Protein AF-X1CIM7-F1 (afdb_monomer_lite)

Organism: NCBI:txid412755

pLDDT: mean 90.38, std 8.64, range [54.12, 98.44]

Sequence (248 aa):
LNKDLIESPEGTFIKKMIINLSVIVKPNGKLPLVGDVDNGKILLLSGYNDKSHLDLINLGYVLFKSSDLKHIYKKFSPISLLLMGPEEVKSVDSLEFYEPKKKVIYYENSGYILLRDGWGDKSSYLFGDLGNFGPQNAPHSHSGISNIILSYNGKDILIDSGTKSYNRSMKERNYFRSSIAHNVISIDNKNQAKPLSWFAWTKKPKTSRKVMESNDLIQILCNHNGYSGFLVQRLILVSKNLKSIVIK

Foldseek 3Di:
DPVCCCPDPNVVVLLVVLLVVLQQAAQQQFGQQAFADDLDDPDCQDPDDSGHPLQVLLLSCLSNVDLSSCLSDDDHGSNNCVPPNPVSSVVSVPPDHDWDPDQWDADPQQRWIKHWLGSHQQIKIKIWRQGFQDPDFSQGAALAHGFMWIDHGNHTDAGAPHQVDQPPDPVVRNVSRANVRTPHDDDPSHGLWDDDDSRGTHPGKDKDWDWDDDDFKIWIWMWIPSDPPDIDIWIWIATSRRPDIDID

Secondary structure (DSSP, 8-state):
--HHHHHSHHHHHHHHHHHHHHHH--TTSBPP--S------S---SS--TTB-HHHHHHHHHHHT-GGGGGG-SS--HHHHHHH-HHHHHHTTTSPP---S--EEEETTTTEEEEES-SSTT--EEEEE-PPPPSTT-TT--S-TTEEEEEETTEEEE-----S-SSS-HHHHHHHTSGGGTTS--STT--SSEEEETTEEESPPPEEEEEEE-SSEEEEEEEEEEETTEEEEEEEEEETTSS-EEE-

Structure (mmCIF, N/CA/C/O backbone):
data_AF-X1CIM7-F1
#
_entry.id   AF-X1CIM7-F1
#
loop_
_atom_site.group_PDB
_atom_site.id
_atom_site.type_symbol
_atom_site.label_atom_id
_atom_site.label_alt_id
_atom_site.label_comp_id
_atom_site.label_asym_id
_atom_site.label_entity_id
_atom_site.label_seq_id
_atom_site.pdbx_PDB_ins_code
_atom_site.Cartn_x
_atom_site.Cartn_y
_atom_site.Cartn_z
_atom_site.occupancy
_atom_site.B_iso_or_equiv
_atom_site.auth_seq_id
_atom_site.auth_comp_id
_atom_site.auth_asym_id
_atom_site.auth_atom_id
_atom_site.pdbx_PDB_model_num
ATOM 1 N N . LEU A 1 1 ? -2.036 -3.556 32.902 1.00 72.69 1 LEU A N 1
ATOM 2 C CA . LEU A 1 1 ? -1.363 -2.732 31.868 1.00 72.69 1 LEU A CA 1
ATOM 3 C C . LEU A 1 1 ? -0.697 -1.537 32.528 1.00 72.69 1 LEU A C 1
ATOM 5 O O . LEU A 1 1 ? -1.305 -0.956 33.418 1.00 72.69 1 LEU A O 1
ATOM 9 N N . ASN A 1 2 ? 0.525 -1.192 32.119 1.00 80.31 2 ASN A N 1
ATOM 10 C CA . ASN A 1 2 ? 1.200 0.017 32.591 1.00 80.31 2 ASN A CA 1
ATOM 11 C C . ASN A 1 2 ? 0.622 1.232 31.844 1.00 80.31 2 ASN A C 1
ATOM 13 O O . ASN A 1 2 ? 0.894 1.400 30.656 1.00 80.31 2 ASN A O 1
ATOM 17 N N . LYS A 1 3 ? -0.225 2.022 32.516 1.00 82.81 3 LYS A N 1
ATOM 18 C CA . LYS A 1 3 ? -0.898 3.185 31.913 1.00 82.81 3 LYS A CA 1
ATOM 19 C C . LYS A 1 3 ? 0.095 4.271 31.505 1.00 82.81 3 LYS A C 1
ATOM 21 O O . LYS A 1 3 ? -0.056 4.836 30.426 1.00 82.81 3 LYS A O 1
ATOM 26 N N . ASP A 1 4 ? 1.154 4.451 32.287 1.00 86.06 4 ASP A N 1
ATOM 27 C CA . ASP A 1 4 ? 2.177 5.467 32.037 1.00 86.06 4 ASP A CA 1
ATOM 28 C C . ASP A 1 4 ? 2.878 5.236 30.691 1.00 86.06 4 ASP A C 1
ATOM 30 O O . ASP A 1 4 ? 3.181 6.186 29.977 1.00 86.06 4 ASP A O 1
ATOM 34 N N . LEU A 1 5 ? 3.069 3.972 30.288 1.00 86.19 5 LEU A N 1
ATOM 35 C CA . LEU A 1 5 ? 3.642 3.623 28.982 1.00 86.19 5 LEU A CA 1
ATOM 36 C C . LEU A 1 5 ? 2.669 3.867 27.814 1.00 86.19 5 LEU A C 1
ATOM 38 O O . LEU A 1 5 ? 3.090 4.175 26.704 1.00 86.19 5 LEU A O 1
ATOM 42 N N . ILE A 1 6 ? 1.362 3.708 28.033 1.00 87.75 6 ILE A N 1
ATOM 43 C CA . ILE A 1 6 ? 0.342 3.932 26.992 1.00 87.75 6 ILE A CA 1
ATOM 44 C C . ILE A 1 6 ? 0.202 5.428 26.700 1.00 87.75 6 ILE A C 1
ATOM 46 O O . ILE A 1 6 ? 0.025 5.823 25.546 1.00 87.75 6 ILE A O 1
ATOM 50 N N . GLU A 1 7 ? 0.295 6.245 27.745 1.00 91.12 7 GLU A N 1
ATOM 51 C CA . GLU A 1 7 ? 0.194 7.704 27.680 1.00 91.12 7 GLU A CA 1
ATOM 52 C C . GLU A 1 7 ? 1.539 8.378 27.358 1.00 91.12 7 GLU A C 1
ATOM 54 O O . GLU A 1 7 ? 1.585 9.580 27.093 1.00 91.12 7 GLU A O 1
ATOM 59 N N . SER A 1 8 ? 2.629 7.606 27.306 1.00 94.44 8 SER A N 1
ATOM 60 C CA . SER A 1 8 ? 3.958 8.102 26.960 1.00 94.44 8 SER A CA 1
ATOM 61 C C . SER A 1 8 ? 4.061 8.566 25.492 1.00 94.44 8 SER A C 1
ATOM 63 O O . SER A 1 8 ? 3.195 8.269 24.651 1.00 94.44 8 SER A O 1
ATOM 65 N N . PRO A 1 9 ? 5.150 9.271 25.127 1.00 95.75 9 PRO A N 1
ATOM 66 C CA . PRO A 1 9 ? 5.458 9.588 23.732 1.00 95.75 9 PRO A CA 1
ATOM 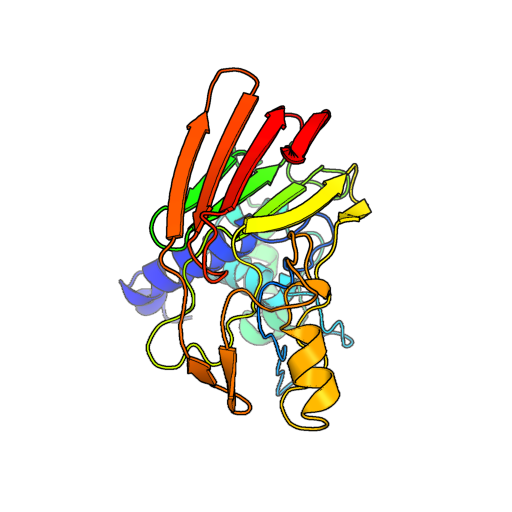67 C C . PRO A 1 9 ? 5.518 8.349 22.825 1.00 95.75 9 PRO A C 1
ATOM 69 O O . PRO A 1 9 ? 5.012 8.381 21.700 1.00 95.75 9 PRO A O 1
ATOM 72 N N . GLU A 1 10 ? 6.081 7.243 23.315 1.00 94.44 10 GLU A N 1
ATOM 73 C CA . GLU A 1 10 ? 6.162 5.962 22.607 1.00 94.44 10 GLU A CA 1
ATOM 74 C C . GLU A 1 10 ? 4.771 5.354 22.406 1.00 94.44 10 GLU A C 1
ATOM 76 O O . GLU A 1 10 ? 4.431 4.962 21.287 1.00 94.44 10 GLU A O 1
ATOM 81 N N . GLY A 1 11 ? 3.934 5.337 23.450 1.00 93.62 11 GLY A N 1
ATOM 82 C CA . GLY A 1 11 ? 2.544 4.883 23.357 1.00 93.62 11 GLY A CA 1
ATOM 83 C C . GLY A 1 11 ? 1.741 5.698 22.339 1.00 93.62 11 GLY A C 1
ATOM 84 O O . GLY A 1 11 ? 1.069 5.140 21.466 1.00 93.62 11 GLY A O 1
ATOM 85 N N . THR A 1 12 ? 1.906 7.022 22.354 1.00 93.75 12 THR A N 1
ATOM 86 C CA . THR A 1 12 ? 1.304 7.933 21.368 1.00 93.75 12 THR A CA 1
ATOM 87 C C . THR A 1 12 ? 1.788 7.644 19.944 1.00 93.75 12 THR A C 1
ATOM 89 O O . THR A 1 12 ? 0.996 7.674 18.994 1.00 93.75 12 THR A O 1
ATOM 92 N N . PHE A 1 13 ? 3.078 7.357 19.765 1.00 95.19 13 PHE A N 1
ATOM 93 C CA . PHE A 1 13 ? 3.646 7.008 18.464 1.00 95.19 13 PHE A CA 1
ATOM 94 C C . PHE A 1 13 ? 3.084 5.679 17.938 1.00 95.19 13 PHE A C 1
ATOM 96 O O . PHE A 1 13 ? 2.609 5.623 16.801 1.00 95.19 13 PHE A O 1
ATOM 103 N N . ILE A 1 14 ? 3.030 4.645 18.781 1.00 94.00 14 ILE A N 1
ATOM 104 C CA . ILE A 1 14 ? 2.443 3.341 18.442 1.00 94.00 14 ILE A CA 1
ATOM 105 C C . ILE A 1 14 ? 0.962 3.496 18.075 1.00 94.00 14 ILE A C 1
ATOM 107 O O . ILE A 1 14 ? 0.524 2.963 17.053 1.00 94.00 14 ILE A O 1
ATOM 111 N N . LYS A 1 15 ? 0.192 4.288 18.835 1.00 92.31 15 LYS A N 1
ATOM 112 C CA . LYS A 1 15 ? -1.213 4.582 18.512 1.00 92.31 15 LYS A CA 1
ATOM 113 C C . LYS A 1 15 ? -1.354 5.172 17.108 1.00 92.31 15 LYS A C 1
ATOM 115 O O . LYS A 1 15 ? -2.185 4.710 16.327 1.00 92.31 15 LYS A O 1
ATOM 120 N N . LYS A 1 16 ? -0.512 6.151 16.754 1.00 91.88 16 LYS A N 1
ATOM 121 C CA . LYS A 1 16 ? -0.495 6.754 15.408 1.00 91.88 16 LYS A CA 1
ATOM 122 C C . LYS A 1 16 ? -0.161 5.729 14.323 1.00 91.88 16 LYS A C 1
ATOM 124 O O . LYS A 1 16 ? -0.796 5.758 13.271 1.00 91.88 16 LYS A O 1
ATOM 129 N N . MET A 1 17 ? 0.783 4.817 14.567 1.00 92.50 17 MET A N 1
ATOM 130 C CA . MET A 1 17 ? 1.121 3.744 13.620 1.00 92.50 17 MET A CA 1
ATOM 131 C C . MET A 1 17 ? -0.061 2.801 13.377 1.00 92.50 17 MET A C 1
ATOM 133 O O . MET A 1 17 ? -0.348 2.468 12.230 1.00 92.50 17 MET A O 1
ATOM 137 N N . ILE A 1 18 ? -0.785 2.408 14.428 1.00 91.25 18 ILE A N 1
ATOM 138 C CA . ILE A 1 18 ? -1.941 1.508 14.295 1.00 91.25 18 ILE A CA 1
ATOM 139 C C . ILE A 1 18 ? -3.110 2.200 13.588 1.00 91.25 18 ILE A C 1
ATOM 141 O O . ILE A 1 18 ? -3.740 1.596 12.721 1.00 91.25 18 ILE A O 1
ATOM 145 N N . ILE A 1 19 ? -3.378 3.471 13.901 1.00 88.94 19 ILE A N 1
ATOM 146 C CA . ILE A 1 19 ? -4.378 4.270 13.173 1.00 88.94 19 ILE A CA 1
ATOM 147 C C . ILE A 1 19 ? -3.983 4.409 11.698 1.00 88.94 19 ILE A C 1
ATOM 149 O O . ILE A 1 19 ? -4.824 4.327 10.811 1.00 88.94 19 ILE A O 1
ATOM 153 N N . ASN A 1 20 ? -2.698 4.578 11.396 1.00 89.94 20 ASN A N 1
ATOM 154 C CA . ASN A 1 20 ? -2.240 4.613 10.010 1.00 89.94 20 ASN A CA 1
ATOM 155 C C . ASN A 1 20 ? -2.454 3.265 9.299 1.00 89.94 20 ASN A C 1
ATOM 157 O O . ASN A 1 20 ? -2.911 3.224 8.157 1.00 89.94 20 ASN A O 1
ATOM 161 N N . LEU A 1 21 ? -2.193 2.159 9.996 1.00 89.50 21 LEU A N 1
ATOM 162 C CA . LEU A 1 21 ? -2.430 0.821 9.471 1.00 89.50 21 LEU A CA 1
ATOM 163 C C . LEU A 1 21 ? -3.916 0.586 9.178 1.00 89.50 21 LEU A C 1
ATOM 165 O O . LEU A 1 21 ? -4.236 0.043 8.123 1.00 89.50 21 LEU A O 1
ATOM 169 N N . SER A 1 22 ? -4.821 1.031 10.058 1.00 87.75 22 SER A N 1
ATOM 170 C CA . SER A 1 22 ? -6.264 0.908 9.821 1.00 87.75 22 SER A CA 1
ATOM 171 C C . SER A 1 22 ? -6.694 1.671 8.567 1.00 87.75 22 SER A C 1
ATOM 173 O O . SER A 1 22 ? -7.404 1.151 7.709 1.00 87.75 22 SER A O 1
ATOM 175 N N . VAL A 1 23 ? -6.150 2.866 8.380 1.00 89.38 23 VAL A N 1
ATOM 176 C CA . VAL A 1 23 ? -6.387 3.673 7.187 1.00 89.38 23 VAL A CA 1
ATOM 177 C C . VAL A 1 23 ? -5.968 2.943 5.900 1.00 89.38 23 VAL A C 1
ATOM 179 O O . VAL A 1 23 ? -6.731 2.927 4.934 1.00 89.38 23 VAL A O 1
ATOM 182 N N . ILE A 1 24 ? -4.788 2.316 5.885 1.00 90.50 24 ILE A N 1
ATOM 183 C CA . ILE A 1 24 ? -4.206 1.679 4.690 1.00 90.50 24 ILE A CA 1
ATOM 184 C C . ILE A 1 24 ? -4.901 0.361 4.316 1.00 90.50 24 ILE A C 1
ATOM 186 O O . ILE A 1 24 ? -4.870 -0.029 3.149 1.00 90.50 24 ILE A O 1
ATOM 190 N N . VAL A 1 25 ? -5.533 -0.338 5.256 1.00 90.00 25 VAL A N 1
ATOM 191 C CA . VAL A 1 25 ? -6.160 -1.644 5.000 1.00 90.00 25 VAL A CA 1
ATOM 192 C C . VAL A 1 25 ? -7.282 -1.552 3.962 1.00 90.00 25 VAL A C 1
ATOM 194 O O . VAL A 1 25 ? -8.147 -0.670 3.991 1.00 90.00 25 VAL A O 1
ATOM 197 N N . LYS A 1 26 ? -7.277 -2.519 3.042 1.00 91.00 26 LYS A N 1
ATOM 198 C CA . LYS A 1 26 ? -8.301 -2.691 2.013 1.00 91.00 26 LYS A CA 1
ATOM 199 C C . LYS A 1 26 ? -9.637 -3.121 2.638 1.00 91.00 26 LYS A C 1
ATOM 201 O O . LYS A 1 26 ? -9.637 -3.758 3.690 1.00 91.00 26 LYS A O 1
ATOM 206 N N . PRO A 1 27 ? -10.775 -2.912 1.954 1.00 88.88 27 PRO A N 1
ATOM 207 C CA . PRO A 1 27 ? -12.097 -3.363 2.414 1.00 88.88 27 PRO A CA 1
ATOM 208 C C . PRO A 1 27 ? -12.176 -4.852 2.797 1.00 88.88 27 PRO A C 1
ATOM 210 O O . PRO A 1 27 ? -12.913 -5.235 3.697 1.00 88.88 27 PRO A O 1
ATOM 213 N N . ASN A 1 28 ? -11.373 -5.706 2.155 1.00 85.75 28 ASN A N 1
ATOM 214 C CA . ASN A 1 28 ? -11.308 -7.139 2.452 1.00 85.75 28 ASN A CA 1
ATOM 215 C C . ASN A 1 28 ? -10.395 -7.508 3.643 1.00 85.75 28 ASN A C 1
ATOM 217 O O . ASN A 1 28 ? -10.141 -8.691 3.872 1.00 85.75 28 ASN A O 1
ATOM 221 N N . GLY A 1 29 ? -9.879 -6.522 4.382 1.00 83.69 29 GLY A N 1
ATOM 222 C CA . GLY A 1 29 ? -9.028 -6.710 5.561 1.00 83.69 29 GLY A CA 1
ATOM 223 C C . GLY A 1 29 ? -7.555 -7.013 5.268 1.00 83.69 29 GLY A C 1
ATOM 224 O O . GLY A 1 29 ? -6.779 -7.239 6.198 1.00 83.69 29 GLY A O 1
ATOM 225 N N . LYS A 1 30 ? -7.152 -7.026 3.991 1.00 86.31 30 LYS A N 1
ATOM 226 C CA . LYS A 1 30 ? -5.761 -7.242 3.565 1.00 86.31 30 LYS A CA 1
ATOM 227 C C . LYS A 1 30 ? -5.039 -5.911 3.368 1.00 86.31 30 LYS A C 1
ATOM 229 O O . LYS A 1 30 ? -5.667 -4.891 3.095 1.00 86.31 30 LYS A O 1
ATOM 234 N N . LEU A 1 31 ? -3.712 -5.923 3.449 1.00 88.56 31 LEU A N 1
ATOM 235 C CA . LEU A 1 31 ? -2.907 -4.769 3.048 1.00 88.56 31 LEU A CA 1
ATOM 236 C C . LEU A 1 31 ? -2.740 -4.699 1.520 1.00 88.56 31 LEU A C 1
ATOM 238 O O . LEU A 1 31 ? -2.759 -5.741 0.854 1.00 88.56 31 LEU A O 1
ATOM 242 N N . PRO A 1 32 ? -2.561 -3.494 0.950 1.00 88.44 32 PRO A N 1
ATOM 243 C CA . PRO A 1 32 ? -2.011 -3.349 -0.393 1.00 88.44 32 PRO A CA 1
ATOM 244 C C . PRO A 1 32 ? -0.582 -3.923 -0.395 1.00 88.44 32 PRO A C 1
ATOM 246 O O . PRO A 1 32 ? 0.272 -3.456 0.351 1.00 88.44 32 PRO A O 1
ATOM 249 N N . LEU A 1 33 ? -0.336 -4.982 -1.174 1.00 85.50 33 LEU A N 1
ATOM 250 C CA . LEU A 1 33 ? 0.931 -5.732 -1.198 1.00 85.50 33 LEU A CA 1
ATOM 251 C C . LEU A 1 33 ? 2.036 -4.965 -1.946 1.00 85.50 33 LEU A C 1
ATOM 253 O O . LEU A 1 33 ? 2.486 -5.401 -2.999 1.00 85.50 33 LEU A O 1
ATOM 257 N N . VAL A 1 34 ? 2.435 -3.802 -1.437 1.00 86.00 34 VAL A N 1
ATOM 258 C CA . VAL A 1 34 ? 3.469 -2.965 -2.054 1.00 86.00 34 VAL A CA 1
ATOM 259 C C . VAL A 1 34 ? 4.840 -3.304 -1.486 1.00 86.00 34 VAL A C 1
ATOM 261 O O . VAL A 1 34 ? 5.048 -3.262 -0.273 1.00 86.00 34 VAL A O 1
ATOM 264 N N . GLY A 1 35 ? 5.779 -3.605 -2.383 1.00 88.94 35 GLY A N 1
ATOM 265 C CA . GLY A 1 35 ? 7.125 -4.020 -2.021 1.00 88.94 35 GLY A CA 1
ATOM 266 C C . GLY A 1 35 ? 7.169 -5.433 -1.443 1.00 88.94 35 GLY A C 1
ATOM 267 O O . GLY A 1 35 ? 6.333 -6.294 -1.721 1.00 88.94 35 GLY A O 1
ATOM 268 N N . ASP A 1 36 ? 8.199 -5.674 -0.644 1.00 91.19 36 ASP A N 1
ATOM 269 C CA . ASP A 1 36 ? 8.431 -6.956 0.004 1.00 91.19 36 ASP A CA 1
ATOM 270 C C . ASP A 1 36 ? 7.683 -7.054 1.348 1.00 91.19 36 ASP A C 1
ATOM 272 O O . ASP A 1 36 ? 7.888 -6.247 2.252 1.00 91.19 36 ASP A O 1
ATOM 276 N N . VAL A 1 37 ? 6.889 -8.109 1.509 1.00 86.81 37 VAL A N 1
ATOM 277 C CA . VAL A 1 37 ? 6.271 -8.549 2.765 1.00 86.81 37 VAL A CA 1
ATOM 278 C C . VAL A 1 37 ? 6.486 -10.054 2.992 1.00 86.81 37 VAL A C 1
ATOM 280 O O . VAL A 1 37 ? 6.292 -10.857 2.072 1.00 86.81 37 VAL A O 1
ATOM 283 N N . ASP A 1 38 ? 6.889 -10.442 4.206 1.00 81.00 38 ASP A N 1
ATOM 284 C CA . ASP A 1 38 ? 7.051 -11.844 4.627 1.00 81.00 38 ASP A CA 1
ATOM 285 C C . ASP A 1 38 ? 5.930 -12.330 5.561 1.00 81.00 38 ASP A C 1
ATOM 287 O O . ASP A 1 38 ? 5.724 -13.536 5.689 1.00 81.00 38 ASP A O 1
ATOM 291 N N . ASN A 1 39 ? 5.188 -11.399 6.179 1.00 77.75 39 ASN A N 1
ATOM 292 C CA . ASN A 1 39 ? 4.172 -11.657 7.202 1.00 77.75 39 ASN A CA 1
ATOM 293 C C . ASN A 1 39 ? 4.653 -12.655 8.272 1.00 77.75 39 ASN A C 1
ATOM 295 O O . ASN A 1 39 ? 3.879 -13.508 8.719 1.00 77.75 39 ASN A O 1
ATOM 299 N N . GLY A 1 40 ? 5.931 -12.574 8.663 1.00 76.94 40 GLY A N 1
ATOM 300 C CA . GLY A 1 40 ? 6.530 -13.487 9.633 1.00 76.94 40 GLY A CA 1
ATOM 301 C C . GLY A 1 40 ? 5.770 -13.482 10.965 1.00 76.94 40 GLY A C 1
ATOM 302 O O . GLY A 1 40 ? 5.631 -12.444 11.608 1.00 76.94 40 GLY A O 1
ATOM 303 N N . LYS A 1 41 ? 5.276 -14.651 11.394 1.00 75.31 41 LYS A N 1
ATOM 304 C CA . LYS A 1 41 ? 4.587 -14.846 12.682 1.00 75.31 41 LYS A CA 1
ATOM 305 C C . LYS A 1 41 ? 5.255 -15.985 13.449 1.00 75.31 41 LYS A C 1
ATOM 307 O O . LYS A 1 41 ? 5.378 -17.084 12.919 1.00 75.31 41 LYS A O 1
ATOM 312 N N . ILE A 1 42 ? 5.660 -15.722 14.694 1.00 73.62 42 ILE A N 1
ATOM 313 C CA . ILE A 1 42 ? 6.286 -16.725 15.577 1.00 73.62 42 ILE A CA 1
ATOM 314 C C . ILE A 1 42 ? 5.222 -17.622 16.228 1.00 73.62 42 ILE A C 1
ATOM 316 O O . ILE A 1 42 ? 5.417 -18.827 16.346 1.00 73.62 42 ILE A O 1
ATOM 320 N N . LEU A 1 43 ? 4.079 -17.048 16.620 1.00 71.81 43 LEU A N 1
ATOM 321 C CA . LEU A 1 43 ? 2.964 -17.766 17.242 1.00 71.81 43 LEU A CA 1
ATOM 322 C C . LEU A 1 43 ? 1.686 -17.575 16.422 1.00 71.81 43 LEU A C 1
ATOM 324 O O . LEU A 1 43 ? 1.278 -16.448 16.135 1.00 71.81 43 LEU A O 1
ATOM 328 N N . LEU A 1 44 ? 1.049 -18.688 16.056 1.00 73.56 44 LEU A N 1
ATOM 329 C CA . LEU A 1 44 ? -0.193 -18.713 15.286 1.00 73.56 44 LEU A CA 1
ATOM 330 C C . LEU A 1 44 ? -1.381 -18.918 16.224 1.00 73.56 44 LEU A C 1
ATOM 332 O O . LEU A 1 44 ? -1.753 -20.044 16.536 1.00 73.56 44 LEU A O 1
ATOM 336 N N . LEU A 1 45 ? -1.951 -17.813 16.697 1.00 70.56 45 LEU A N 1
ATOM 337 C CA . LEU A 1 45 ? -3.063 -17.822 17.658 1.00 70.56 45 LEU A CA 1
ATOM 338 C C . LEU A 1 45 ? -4.435 -17.659 16.989 1.00 70.56 45 LEU A C 1
ATOM 340 O O . LEU A 1 45 ? -5.460 -18.016 17.562 1.00 70.56 45 LEU A O 1
ATOM 344 N N . SER A 1 46 ? -4.456 -17.136 15.766 1.00 64.12 46 SER A N 1
ATOM 345 C CA . SER A 1 46 ? -5.608 -17.131 14.873 1.00 64.12 46 SER A CA 1
ATOM 346 C C . SER A 1 46 ? -5.342 -18.147 13.761 1.00 64.12 46 SER A C 1
ATOM 348 O O . SER A 1 46 ? -4.227 -18.205 13.236 1.00 64.12 46 SER A O 1
ATOM 350 N N . GLY A 1 47 ? -6.336 -18.983 13.427 1.00 62.53 47 GLY A N 1
ATOM 351 C CA . GLY A 1 47 ? -6.236 -19.939 12.318 1.00 62.53 47 GLY A CA 1
ATOM 352 C C . GLY A 1 47 ? -5.647 -19.238 11.092 1.00 62.53 47 GLY A C 1
ATOM 353 O O . GLY A 1 47 ? -6.184 -18.221 10.656 1.00 62.53 47 GLY A O 1
ATOM 354 N N . TYR A 1 48 ? -4.481 -19.706 10.644 1.00 54.12 48 TYR A N 1
ATOM 355 C CA . TYR A 1 48 ? -3.535 -18.942 9.829 1.00 54.12 48 TYR A CA 1
ATOM 356 C C . TYR A 1 48 ? -4.200 -18.248 8.631 1.00 54.12 48 TYR A C 1
ATOM 358 O O . TYR A 1 48 ? -4.527 -18.882 7.631 1.00 54.12 48 TYR A O 1
ATOM 366 N N . ASN A 1 49 ? -4.370 -16.927 8.722 1.00 63.88 49 ASN A N 1
ATOM 367 C CA . ASN A 1 49 ? -4.645 -16.067 7.576 1.00 63.88 49 ASN A CA 1
ATOM 368 C C . ASN A 1 49 ? -3.446 -15.132 7.401 1.00 63.88 49 ASN A C 1
ATOM 370 O O . ASN A 1 49 ? -3.302 -14.129 8.108 1.00 63.88 49 ASN A O 1
ATOM 374 N N . ASP A 1 50 ? -2.557 -15.515 6.489 1.00 58.06 50 ASP A N 1
ATOM 375 C CA . ASP A 1 50 ? -1.267 -14.881 6.205 1.00 58.06 50 ASP A CA 1
ATOM 376 C C . ASP A 1 50 ? -1.377 -13.412 5.786 1.00 58.06 50 ASP A C 1
ATOM 378 O O . ASP A 1 50 ? -0.415 -12.666 5.924 1.00 58.06 50 ASP A O 1
ATOM 382 N N . LYS A 1 51 ? -2.540 -12.976 5.296 1.00 57.97 51 LYS A N 1
ATOM 383 C CA . LYS A 1 51 ? -2.732 -11.630 4.729 1.00 57.97 51 LYS A CA 1
ATOM 384 C C . LYS A 1 51 ? -3.546 -10.691 5.610 1.00 57.97 51 LYS A C 1
ATOM 386 O O . LYS A 1 51 ? -3.657 -9.506 5.290 1.00 57.97 51 LYS A O 1
ATOM 391 N N . SER A 1 52 ? -4.111 -11.196 6.704 1.00 71.00 52 SER A N 1
ATOM 392 C CA . SER A 1 52 ? -4.893 -10.389 7.636 1.00 71.00 52 SER A CA 1
ATOM 393 C C . SER A 1 52 ? -3.983 -9.734 8.674 1.00 71.00 52 SER A C 1
ATOM 395 O O . SER A 1 52 ? -3.334 -10.415 9.471 1.00 71.00 52 SER A O 1
ATOM 397 N N . HIS A 1 53 ? -3.979 -8.402 8.677 1.00 75.50 53 HIS A N 1
ATOM 398 C CA . HIS A 1 53 ? -3.331 -7.569 9.701 1.00 75.50 53 HIS A CA 1
ATOM 399 C C . HIS A 1 53 ? -4.338 -7.068 10.745 1.00 75.50 53 HIS A C 1
ATOM 401 O O . HIS A 1 53 ? -4.022 -6.234 11.594 1.00 75.50 53 HIS A O 1
ATOM 407 N N . LEU A 1 54 ? -5.563 -7.598 10.685 1.00 82.12 54 LEU A N 1
ATOM 408 C CA . LEU A 1 54 ? -6.668 -7.208 11.549 1.00 82.12 54 LEU A CA 1
ATOM 409 C C . LEU A 1 54 ? -6.374 -7.503 13.018 1.00 82.12 54 LEU A C 1
ATOM 411 O O . LEU A 1 54 ? -6.836 -6.755 13.866 1.00 82.12 54 LEU A O 1
ATOM 415 N N . ASP A 1 55 ? -5.570 -8.526 13.319 1.00 83.31 55 ASP A N 1
ATOM 416 C CA . ASP A 1 55 ? -5.196 -8.866 14.695 1.00 83.31 55 ASP A CA 1
ATOM 417 C C . ASP A 1 55 ? -4.420 -7.729 15.381 1.00 83.31 55 ASP A C 1
ATOM 419 O O . ASP A 1 55 ? -4.705 -7.394 16.527 1.00 83.31 55 ASP A O 1
ATOM 423 N N . LEU A 1 56 ? -3.491 -7.078 14.669 1.00 85.56 56 LEU A N 1
ATOM 424 C CA . LEU A 1 56 ? -2.706 -5.965 15.214 1.00 85.56 56 LEU A CA 1
ATOM 425 C C . LEU A 1 56 ? -3.571 -4.714 15.424 1.00 85.56 56 LEU A C 1
ATOM 427 O O . LEU A 1 56 ? -3.445 -4.023 16.434 1.00 85.56 56 LEU A O 1
ATOM 431 N N . ILE A 1 57 ? -4.484 -4.448 14.489 1.00 88.19 57 ILE A N 1
ATOM 432 C CA . ILE A 1 57 ? -5.442 -3.339 14.593 1.00 88.19 57 ILE A CA 1
ATOM 433 C C . ILE A 1 57 ? -6.426 -3.598 15.734 1.00 88.19 57 ILE A C 1
ATOM 435 O O . ILE A 1 57 ? -6.731 -2.687 16.499 1.00 88.19 57 ILE A O 1
ATOM 439 N N . ASN A 1 58 ? -6.878 -4.844 15.888 1.00 87.31 58 ASN A N 1
ATOM 440 C CA . ASN A 1 58 ? -7.750 -5.271 16.974 1.00 87.31 58 ASN A CA 1
ATOM 441 C C . ASN A 1 58 ? -7.060 -5.118 18.333 1.00 87.31 58 ASN A C 1
ATOM 443 O O . ASN A 1 58 ? -7.664 -4.579 19.256 1.00 87.31 58 ASN A O 1
ATOM 447 N N . LEU A 1 59 ? -5.791 -5.517 18.440 1.00 88.38 59 LEU A N 1
ATOM 448 C CA . LEU A 1 59 ? -5.008 -5.329 19.657 1.00 88.38 59 LEU A CA 1
ATOM 449 C C . LEU A 1 59 ? -4.868 -3.843 19.999 1.00 88.38 59 LEU A C 1
ATOM 451 O O . LEU A 1 59 ? -5.115 -3.453 21.135 1.00 88.38 59 LEU A O 1
ATOM 455 N N . GLY A 1 60 ? -4.540 -2.999 19.017 1.00 90.25 60 GLY A N 1
ATOM 456 C CA . GLY A 1 60 ? -4.464 -1.554 19.229 1.00 90.25 60 GLY A CA 1
ATOM 457 C C . GLY A 1 60 ? -5.805 -0.912 19.585 1.00 90.25 60 GLY A C 1
ATOM 458 O O . GLY A 1 60 ? -5.835 0.021 20.383 1.00 90.25 60 GLY A O 1
ATOM 459 N N . TYR A 1 61 ? -6.916 -1.423 19.050 1.00 89.06 61 TYR A N 1
ATOM 460 C CA . TYR A 1 61 ? -8.256 -0.974 19.425 1.00 89.06 61 TYR A CA 1
ATOM 461 C C . TYR A 1 61 ? -8.530 -1.208 20.911 1.00 89.06 61 TYR A C 1
ATOM 463 O O . TYR A 1 61 ? -8.943 -0.278 21.602 1.00 89.06 61 TYR A O 1
ATOM 471 N N . VAL A 1 62 ? -8.230 -2.411 21.412 1.00 89.94 62 VAL A N 1
ATOM 472 C CA . VAL A 1 62 ? -8.399 -2.756 22.833 1.00 89.94 62 VAL A CA 1
ATOM 473 C C . VAL A 1 62 ? -7.407 -1.979 23.705 1.00 89.94 62 VAL A C 1
ATOM 475 O O . VAL A 1 62 ? -7.794 -1.419 24.727 1.00 89.94 62 VAL A O 1
ATOM 478 N N . LEU A 1 63 ? -6.144 -1.884 23.278 1.00 91.06 63 LEU A N 1
ATOM 479 C CA . LEU A 1 63 ? -5.071 -1.220 24.021 1.00 91.06 63 LEU A CA 1
ATOM 480 C C . LEU A 1 63 ? -5.301 0.288 24.189 1.00 91.06 63 LEU A C 1
ATOM 482 O O . LEU A 1 63 ? -5.120 0.814 25.283 1.00 91.06 63 LEU A O 1
ATOM 486 N N . PHE A 1 64 ? -5.700 0.983 23.121 1.00 90.25 64 PHE A N 1
ATOM 487 C CA . PHE A 1 64 ? -5.840 2.445 23.118 1.00 90.25 64 PHE A CA 1
ATOM 488 C C . PHE A 1 64 ? -7.281 2.937 23.269 1.00 90.25 64 PHE A C 1
ATOM 490 O O . PHE A 1 64 ? -7.492 4.153 23.272 1.00 90.25 64 PHE A O 1
ATOM 497 N N . LYS A 1 65 ? -8.261 2.023 23.324 1.00 87.81 65 LYS A N 1
ATOM 498 C CA . LYS A 1 65 ? -9.707 2.306 23.422 1.00 87.81 65 LYS A CA 1
ATOM 499 C C . LYS A 1 65 ? -10.163 3.397 22.441 1.00 87.81 65 LYS A C 1
ATOM 501 O O . LYS A 1 65 ? -10.921 4.298 22.782 1.00 87.81 65 LYS A O 1
ATOM 506 N N . SER A 1 66 ? -9.635 3.346 21.217 1.00 83.38 66 SER A N 1
ATOM 507 C CA . SER A 1 66 ? -9.783 4.413 20.220 1.00 83.38 66 SER A CA 1
ATOM 508 C C . SER A 1 66 ? -10.916 4.090 19.250 1.00 83.38 66 SER A C 1
ATOM 510 O O . SER A 1 66 ? -10.779 3.176 18.437 1.00 83.38 66 SER A O 1
ATOM 512 N N . SER A 1 67 ? -12.005 4.861 19.275 1.00 79.56 67 SER A N 1
ATOM 513 C CA . SER A 1 67 ? -13.157 4.680 18.372 1.00 79.56 67 SER A CA 1
ATOM 514 C C . SER A 1 67 ? -12.779 4.742 16.884 1.00 79.56 67 SER A C 1
ATOM 516 O O . SER A 1 67 ? -13.376 4.036 16.073 1.00 79.56 67 SER A O 1
ATOM 518 N N . ASP A 1 68 ? -11.715 5.476 16.538 1.00 78.00 68 ASP A N 1
ATOM 519 C CA . ASP A 1 68 ? -11.139 5.533 15.185 1.00 78.00 68 ASP A CA 1
ATOM 520 C C . ASP A 1 68 ? -10.779 4.162 14.599 1.00 78.00 68 ASP A C 1
ATOM 522 O O . ASP A 1 68 ? -10.720 4.016 13.383 1.00 78.00 68 ASP A O 1
ATOM 526 N N . LEU A 1 69 ? -10.528 3.145 15.427 1.00 79.25 69 LEU A N 1
ATOM 527 C CA . LEU A 1 69 ? -10.148 1.800 14.978 1.00 79.25 69 LEU A CA 1
ATOM 528 C C . LEU A 1 69 ? -11.355 0.856 14.840 1.00 79.25 69 LEU A C 1
ATOM 530 O O . LEU A 1 69 ? -11.218 -0.243 14.299 1.00 79.25 69 LEU A O 1
ATOM 534 N N . LYS A 1 70 ? -12.550 1.286 15.272 1.00 74.44 70 LYS A N 1
ATOM 535 C CA . LYS A 1 70 ? -13.752 0.443 15.307 1.00 74.44 70 LYS A CA 1
ATOM 536 C C . LYS A 1 70 ? -14.315 0.124 13.910 1.00 74.44 70 LYS A C 1
ATOM 538 O O . LYS A 1 70 ? -14.953 -0.906 13.754 1.00 74.44 70 LYS A O 1
ATOM 543 N N . HIS A 1 71 ? -14.017 0.901 12.861 1.00 69.06 71 HIS A N 1
ATOM 544 C CA . HIS A 1 71 ? -14.503 0.606 11.491 1.00 69.06 71 HIS A CA 1
ATOM 545 C C . HIS A 1 71 ? -13.958 -0.707 10.904 1.00 69.06 71 HIS A C 1
ATOM 547 O O . HIS A 1 71 ? -14.542 -1.260 9.978 1.00 69.06 71 HIS A O 1
ATOM 553 N N . ILE A 1 72 ? -12.833 -1.205 11.423 1.00 68.69 72 ILE A N 1
ATOM 554 C CA . ILE A 1 72 ? -12.184 -2.448 10.966 1.00 68.69 72 ILE A CA 1
ATOM 555 C C . ILE A 1 72 ? -12.602 -3.648 11.819 1.00 68.69 72 ILE A C 1
ATOM 557 O O . ILE A 1 72 ? -12.332 -4.806 11.493 1.00 68.69 72 ILE A O 1
ATOM 561 N N . TYR A 1 73 ? -13.284 -3.374 12.925 1.00 65.38 73 TYR A N 1
ATOM 562 C CA . TYR A 1 73 ? -13.698 -4.365 13.888 1.00 65.38 73 TYR A CA 1
ATOM 563 C C . TYR A 1 73 ? -14.912 -5.150 13.382 1.00 65.38 73 TYR A C 1
ATOM 565 O O . TYR A 1 73 ? -15.966 -4.587 13.103 1.00 65.38 73 TYR A O 1
ATOM 573 N N . LYS A 1 74 ? -14.769 -6.477 13.296 1.00 64.19 74 LYS A N 1
ATOM 574 C CA . LYS A 1 74 ? -15.899 -7.398 13.069 1.00 64.19 74 LYS A CA 1
ATOM 575 C C . LYS A 1 74 ? -16.036 -8.454 14.155 1.00 64.19 74 LYS A C 1
ATOM 577 O O . LYS A 1 74 ? -17.146 -8.889 14.433 1.00 64.19 74 LYS A O 1
ATOM 582 N N . LYS A 1 75 ? -14.905 -8.897 14.717 1.00 72.44 75 LYS A N 1
ATOM 583 C CA . LYS A 1 75 ? -14.783 -9.875 15.807 1.00 72.44 75 LYS A CA 1
ATOM 584 C C . LYS A 1 75 ? -13.475 -9.623 16.554 1.00 72.44 75 LYS A C 1
ATOM 586 O O . LYS A 1 75 ? -12.503 -9.182 15.935 1.00 72.44 75 LYS A O 1
ATOM 591 N N . PHE A 1 76 ? -13.431 -9.923 17.850 1.00 75.44 76 PHE A N 1
ATOM 592 C CA . PHE A 1 76 ? -12.179 -9.880 18.603 1.00 75.44 76 PHE A CA 1
ATOM 593 C C . PHE A 1 76 ? -11.216 -10.979 18.174 1.00 75.44 76 PHE A C 1
ATOM 595 O O . PHE A 1 76 ? -11.608 -12.119 17.922 1.00 75.44 76 PHE A O 1
ATOM 602 N N . SER A 1 77 ? -9.941 -10.606 18.104 1.00 81.00 77 SER A N 1
ATOM 603 C CA . SER A 1 77 ? -8.856 -11.532 17.822 1.00 81.00 77 SER A CA 1
ATOM 604 C C . SER A 1 77 ? -8.537 -12.374 19.063 1.00 81.00 77 SER A C 1
ATOM 606 O O . SER A 1 77 ? -8.497 -11.823 20.169 1.00 81.00 77 SER A O 1
ATOM 608 N N . PRO A 1 78 ? -8.208 -13.671 18.901 1.00 84.50 78 PRO A N 1
ATOM 609 C CA . PRO A 1 78 ? -7.603 -14.469 19.966 1.00 84.50 78 PRO A CA 1
ATOM 610 C C . PRO A 1 78 ? -6.366 -13.805 20.585 1.00 84.50 78 PRO A C 1
ATOM 612 O O . PRO A 1 78 ? -6.137 -13.951 21.780 1.00 84.50 78 PRO A O 1
ATOM 615 N N . ILE A 1 79 ? -5.601 -13.031 19.802 1.00 84.88 79 ILE A N 1
ATOM 616 C CA . ILE A 1 79 ? -4.415 -12.309 20.289 1.00 84.88 79 ILE A CA 1
ATOM 617 C C . ILE A 1 79 ? -4.811 -11.243 21.312 1.00 84.88 79 ILE A C 1
ATOM 619 O O . ILE A 1 79 ? -4.206 -11.155 22.377 1.00 84.88 79 ILE A O 1
ATOM 623 N N . SER A 1 80 ? -5.851 -10.463 21.023 1.00 87.00 80 SER A N 1
ATOM 624 C CA . SER A 1 80 ? -6.347 -9.439 21.943 1.00 87.00 80 SER A CA 1
ATOM 625 C C . SER A 1 80 ? -6.901 -10.053 23.225 1.00 87.00 80 SER A C 1
ATOM 627 O O . SER A 1 80 ? -6.598 -9.564 24.306 1.00 87.00 80 SER A O 1
ATOM 629 N N . LEU A 1 81 ? -7.652 -11.156 23.121 1.00 87.50 81 LEU A N 1
ATOM 630 C CA . LEU A 1 81 ? -8.148 -11.894 24.287 1.00 87.50 81 LEU A CA 1
ATOM 631 C C . LEU A 1 81 ? -7.004 -12.441 25.146 1.00 87.50 81 LEU A C 1
ATOM 633 O O . LEU A 1 81 ? -7.041 -12.291 26.364 1.00 87.50 81 LEU A O 1
ATOM 637 N N . LEU A 1 82 ? -5.986 -13.036 24.521 1.00 87.62 82 LEU A N 1
ATOM 638 C CA . LEU A 1 82 ? -4.841 -13.612 25.222 1.00 87.62 82 LEU A CA 1
ATOM 639 C C . LEU A 1 82 ? -4.005 -12.547 25.945 1.00 87.62 82 LEU A C 1
ATOM 641 O O . LEU A 1 82 ? -3.602 -12.765 27.082 1.00 87.62 82 LEU A O 1
ATOM 645 N N . LEU A 1 83 ? -3.727 -11.415 25.288 1.00 88.38 83 LEU A N 1
ATOM 646 C CA . LEU A 1 83 ? -2.827 -10.387 25.824 1.00 88.38 83 LEU A CA 1
ATOM 647 C C . LEU A 1 83 ? -3.517 -9.405 26.778 1.00 88.38 83 LEU A C 1
ATOM 649 O O . LEU A 1 83 ? -2.877 -8.913 27.704 1.00 88.38 83 LEU A O 1
ATOM 653 N N . MET A 1 84 ? -4.796 -9.099 26.546 1.00 89.88 84 MET A N 1
ATOM 654 C CA . MET A 1 84 ? -5.528 -8.066 27.294 1.00 89.88 84 MET A CA 1
ATOM 655 C C . MET A 1 84 ? -6.533 -8.649 28.292 1.00 89.88 84 MET A C 1
ATOM 657 O O . MET A 1 84 ? -6.908 -7.974 29.247 1.00 89.88 84 MET A O 1
ATOM 661 N N . GLY A 1 85 ? -6.961 -9.896 28.092 1.00 91.25 85 GLY A N 1
ATOM 662 C CA . GLY A 1 85 ? -8.005 -10.537 28.883 1.00 91.25 85 GLY A CA 1
ATOM 663 C C . GLY A 1 85 ? -9.429 -10.180 28.424 1.00 91.25 85 GLY A C 1
ATOM 664 O O . GLY A 1 85 ? -9.653 -9.172 27.747 1.00 91.25 85 GLY A O 1
ATOM 665 N N . PRO A 1 86 ? -10.426 -11.008 28.790 1.00 90.19 86 PRO A N 1
ATOM 666 C CA . PRO A 1 86 ? -11.807 -10.858 28.329 1.00 90.19 86 PRO A CA 1
ATOM 667 C C . PRO A 1 86 ? -12.480 -9.573 28.824 1.00 90.19 86 PRO A C 1
ATOM 669 O O . PRO A 1 86 ? -13.320 -9.027 28.118 1.00 90.19 86 PRO A O 1
ATOM 672 N N . GLU A 1 87 ? -12.113 -9.070 30.003 1.00 90.69 87 GLU A N 1
ATOM 673 C CA . GLU A 1 87 ? -12.734 -7.870 30.575 1.00 90.69 87 GLU A CA 1
ATOM 674 C C . GLU A 1 87 ? -12.322 -6.591 29.832 1.00 90.69 87 GLU A C 1
ATOM 676 O O . GLU A 1 87 ? -13.179 -5.782 29.478 1.00 90.69 87 GLU A O 1
ATOM 681 N N . GLU A 1 88 ? -11.039 -6.436 29.483 1.00 89.62 88 GLU A N 1
ATOM 682 C CA . GLU A 1 88 ? -10.586 -5.300 28.664 1.00 89.62 88 GLU A CA 1
ATOM 683 C C . GLU A 1 88 ? -11.197 -5.340 27.263 1.00 89.62 88 GLU A C 1
ATOM 685 O O . GLU A 1 88 ? -11.631 -4.313 26.738 1.00 89.62 88 GLU A O 1
ATOM 690 N N . VAL A 1 89 ? -11.290 -6.536 26.683 1.00 88.12 89 VAL A N 1
ATOM 691 C CA . VAL A 1 89 ? -11.925 -6.767 25.386 1.00 88.12 89 VAL A CA 1
ATOM 692 C C . VAL A 1 89 ? -13.409 -6.375 25.410 1.00 88.12 89 VAL A C 1
ATOM 694 O O . VAL A 1 89 ? -13.843 -5.587 24.572 1.00 88.12 89 VAL A O 1
ATOM 697 N N . LYS A 1 90 ? -14.180 -6.819 26.410 1.00 87.38 90 LYS A N 1
ATOM 698 C CA . LYS A 1 90 ? -15.584 -6.400 26.579 1.00 87.38 90 LYS A CA 1
ATOM 699 C C . LYS A 1 90 ? -15.719 -4.893 26.802 1.00 87.38 90 LYS A C 1
ATOM 701 O O . LYS A 1 90 ? -16.682 -4.294 26.330 1.00 87.38 90 LYS A O 1
ATOM 706 N N . SER A 1 91 ? -14.759 -4.266 27.487 1.00 87.06 91 SER A N 1
ATOM 707 C CA . SER A 1 91 ? -14.823 -2.832 27.804 1.00 87.06 91 SER A CA 1
ATOM 708 C C . SER A 1 91 ? -14.868 -1.930 26.567 1.00 87.06 91 SER A C 1
ATOM 710 O O . SER A 1 91 ? -15.351 -0.804 26.658 1.00 87.06 91 SER A O 1
ATOM 712 N N . VAL A 1 92 ? -14.386 -2.414 25.415 1.00 86.69 92 VAL A N 1
ATOM 713 C CA . VAL A 1 92 ? -14.382 -1.649 24.162 1.00 86.69 92 VAL A CA 1
ATOM 714 C C . VAL A 1 92 ? -15.554 -1.974 23.230 1.00 86.69 92 VAL A C 1
ATOM 716 O O . VAL A 1 92 ? -15.727 -1.280 22.229 1.00 86.69 92 VAL A O 1
ATOM 719 N N . ASP A 1 93 ? -16.395 -2.971 23.525 1.00 81.50 93 ASP A N 1
ATOM 720 C CA . ASP A 1 93 ? -17.577 -3.267 22.693 1.00 81.50 93 ASP A CA 1
ATOM 721 C C . ASP A 1 93 ? -18.593 -2.113 22.708 1.00 81.50 93 ASP A C 1
ATOM 723 O O . ASP A 1 93 ? -19.207 -1.803 21.679 1.00 81.50 93 ASP A O 1
ATOM 727 N N . SER A 1 94 ? -18.711 -1.432 23.852 1.00 81.12 94 SER A N 1
ATOM 728 C CA . SER A 1 94 ? -19.642 -0.322 24.084 1.00 81.12 94 SER A CA 1
ATOM 729 C C . SER A 1 94 ? -19.220 1.007 23.454 1.00 81.12 94 SER A C 1
ATOM 731 O O . SER A 1 94 ? -20.040 1.918 23.381 1.00 81.12 94 SER A O 1
ATOM 733 N N . LEU A 1 95 ? -17.974 1.144 22.982 1.00 82.56 95 LEU A N 1
ATOM 734 C CA . LEU A 1 95 ? -17.507 2.395 22.375 1.00 82.56 95 LEU A CA 1
ATOM 735 C C . LEU A 1 95 ? -18.311 2.708 21.117 1.00 82.56 95 LEU A C 1
ATOM 737 O O . LEU A 1 95 ? -18.485 1.837 20.274 1.00 82.56 95 LEU A O 1
ATOM 741 N N . GLU A 1 96 ? -18.771 3.936 20.926 1.00 80.19 96 GLU A N 1
ATOM 742 C CA . GLU A 1 96 ? -19.520 4.269 19.714 1.00 80.19 96 GLU A CA 1
ATOM 743 C C . GLU A 1 96 ? -18.659 4.167 18.449 1.00 80.19 96 GLU A C 1
ATOM 745 O O . GLU A 1 96 ? -17.462 4.477 18.434 1.00 80.19 96 GLU A O 1
ATOM 750 N N . PHE A 1 97 ? -19.286 3.693 17.372 1.00 77.62 97 PHE A N 1
ATOM 751 C CA . PHE A 1 97 ? -18.648 3.620 16.069 1.00 77.62 97 PHE A CA 1
ATOM 752 C C . PHE A 1 97 ? -18.777 4.953 15.336 1.00 77.62 97 PHE A C 1
ATOM 754 O O . PHE A 1 97 ? -19.886 5.432 15.117 1.00 77.62 97 PHE A O 1
ATOM 761 N N . TYR A 1 98 ? -17.646 5.484 14.874 1.00 76.50 98 TYR A N 1
ATOM 762 C CA . TYR A 1 98 ? -17.611 6.633 13.981 1.00 76.50 98 TYR A CA 1
ATOM 763 C C . TYR A 1 98 ? -16.869 6.271 12.701 1.00 76.50 98 TYR A C 1
ATOM 765 O O . TYR A 1 98 ? -15.709 5.854 12.734 1.00 76.50 98 TYR A O 1
ATOM 773 N N . GLU A 1 99 ? -17.539 6.437 11.561 1.00 78.06 99 GLU A N 1
ATOM 774 C CA . GLU A 1 99 ? -16.888 6.271 10.267 1.00 78.06 99 GLU A CA 1
ATOM 775 C C . GLU A 1 99 ? -15.855 7.398 10.075 1.00 78.06 99 GLU A C 1
ATOM 777 O O . GLU A 1 99 ? -16.207 8.579 10.206 1.00 78.06 99 GLU A O 1
ATOM 782 N N . PRO A 1 100 ? -14.580 7.086 9.765 1.00 82.88 100 PRO A N 1
ATOM 783 C CA . PRO A 1 100 ? -13.590 8.133 9.580 1.00 82.88 100 PRO A CA 1
ATOM 784 C C . PRO A 1 100 ? -13.976 9.069 8.428 1.00 82.88 100 PRO A C 1
ATOM 786 O O . PRO A 1 100 ? -14.221 8.652 7.294 1.00 82.88 100 PRO A O 1
ATOM 789 N N . LYS A 1 101 ? -13.978 10.376 8.706 1.00 83.06 101 LYS A N 1
ATOM 790 C CA . LYS A 1 101 ? -14.412 11.397 7.737 1.00 83.06 101 LYS A CA 1
ATOM 791 C C . LYS A 1 101 ? -13.482 11.505 6.528 1.00 83.06 101 LYS A C 1
ATOM 793 O O . LYS A 1 101 ? -13.922 11.837 5.428 1.00 83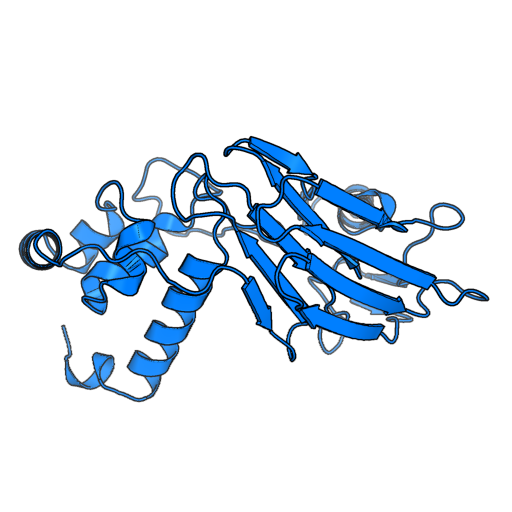.06 101 LYS A O 1
ATOM 798 N N . LYS A 1 102 ? -12.183 11.262 6.726 1.00 87.69 102 LYS A N 1
ATOM 799 C CA . LYS A 1 102 ? -11.166 11.484 5.697 1.00 87.69 102 LYS A CA 1
ATOM 800 C C . LYS A 1 102 ? -11.096 10.295 4.741 1.00 87.69 102 LYS A C 1
ATOM 802 O O . LYS A 1 102 ? -10.585 9.240 5.088 1.00 87.69 102 LYS A O 1
ATOM 807 N N . LYS A 1 103 ? -11.593 10.504 3.524 1.00 92.31 103 LYS A N 1
ATOM 808 C CA . LYS A 1 103 ? -11.667 9.499 2.452 1.00 92.31 103 LYS A CA 1
ATOM 809 C C . LYS A 1 103 ? -10.520 9.571 1.444 1.00 92.31 103 LYS A C 1
ATOM 811 O O . LYS A 1 103 ? -10.309 8.623 0.696 1.00 92.31 103 LYS A O 1
ATOM 816 N N . VAL A 1 104 ? -9.774 10.676 1.449 1.00 95.00 104 VAL A N 1
ATOM 817 C CA . VAL A 1 104 ? -8.598 10.911 0.605 1.00 95.00 104 VAL A CA 1
ATOM 818 C C . VAL A 1 104 ? -7.432 11.296 1.503 1.00 95.00 104 VAL A C 1
ATOM 820 O O . VAL A 1 104 ? -7.539 12.224 2.307 1.00 95.00 104 VAL A O 1
ATOM 823 N N . ILE A 1 105 ? -6.328 10.559 1.420 1.00 95.19 105 ILE A N 1
ATOM 824 C CA . ILE A 1 105 ? -5.147 10.773 2.259 1.00 95.19 105 ILE A CA 1
ATOM 825 C C . ILE A 1 105 ? -3.906 10.680 1.389 1.00 95.19 105 ILE A C 1
ATOM 827 O O . ILE A 1 105 ? -3.651 9.648 0.781 1.00 95.19 105 ILE A O 1
ATOM 831 N N . TYR A 1 106 ? -3.121 11.752 1.360 1.00 96.56 106 TYR A N 1
ATOM 832 C CA . TYR A 1 106 ? -1.820 11.785 0.707 1.00 96.56 106 TYR A CA 1
ATOM 833 C C . TYR A 1 106 ? -0.722 11.955 1.758 1.00 96.56 106 TYR A C 1
ATOM 835 O O . TYR A 1 106 ? -0.724 12.917 2.527 1.00 96.56 106 TYR A O 1
ATOM 843 N N . TYR A 1 107 ? 0.203 11.001 1.796 1.00 95.38 107 TYR A N 1
ATOM 844 C CA . TYR A 1 107 ? 1.391 11.024 2.635 1.00 95.38 107 TYR A CA 1
ATOM 845 C C . TYR A 1 107 ? 2.558 11.550 1.811 1.00 95.38 107 TYR A C 1
ATOM 847 O O . TYR A 1 107 ? 3.243 10.794 1.124 1.00 95.38 107 TYR A O 1
ATOM 855 N N . GLU A 1 108 ? 2.793 12.857 1.884 1.00 94.81 108 GLU A N 1
ATOM 856 C CA . GLU A 1 108 ? 3.784 13.521 1.038 1.00 94.81 108 GLU A CA 1
ATOM 857 C C . GLU A 1 108 ? 5.181 12.909 1.165 1.00 94.81 108 GLU A C 1
ATOM 859 O O . GLU A 1 108 ? 5.828 12.676 0.147 1.00 94.81 108 GLU A O 1
ATOM 864 N N . ASN A 1 109 ? 5.614 12.563 2.381 1.00 93.50 109 ASN A N 1
ATOM 865 C CA . ASN A 1 109 ? 6.946 12.006 2.630 1.00 93.50 109 ASN A CA 1
ATOM 866 C C . ASN A 1 109 ? 7.140 10.605 2.033 1.00 93.50 109 ASN A C 1
ATOM 868 O O . ASN A 1 109 ? 8.174 10.352 1.417 1.00 93.50 109 ASN A O 1
ATOM 872 N N . SER A 1 110 ? 6.167 9.701 2.194 1.00 93.12 110 SER A N 1
ATOM 873 C CA . SER A 1 110 ? 6.264 8.344 1.636 1.00 93.12 110 SER A CA 1
ATOM 874 C C . SER A 1 110 ? 5.881 8.283 0.159 1.00 93.12 110 SER A C 1
ATOM 876 O O . SER A 1 110 ? 6.302 7.370 -0.538 1.00 93.12 110 SER A O 1
ATOM 878 N N . GLY A 1 111 ? 5.104 9.253 -0.331 1.00 95.56 111 GLY A N 1
ATOM 879 C CA . GLY A 1 111 ? 4.512 9.222 -1.665 1.00 95.56 111 GLY A CA 1
ATOM 880 C C . GLY A 1 111 ? 3.292 8.306 -1.770 1.00 95.56 111 GLY A C 1
ATOM 881 O O . GLY A 1 111 ? 2.852 8.023 -2.879 1.00 95.56 111 GLY A O 1
ATOM 882 N N . TYR A 1 112 ? 2.728 7.848 -0.652 1.00 96.25 112 TYR A N 1
ATOM 883 C CA . TYR A 1 112 ? 1.515 7.031 -0.672 1.00 96.25 112 TYR A CA 1
ATOM 884 C C . TYR A 1 112 ? 0.271 7.900 -0.772 1.00 96.25 112 TYR A C 1
ATOM 886 O O . TYR A 1 112 ? 0.142 8.902 -0.067 1.00 96.25 112 TYR A O 1
ATOM 894 N N . ILE A 1 113 ? -0.672 7.488 -1.610 1.00 97.31 113 ILE A N 1
ATOM 895 C CA . ILE A 1 113 ? -2.001 8.083 -1.669 1.00 97.31 113 ILE A CA 1
ATOM 896 C C . ILE A 1 113 ? -3.067 7.006 -1.509 1.00 97.31 113 ILE A C 1
ATOM 898 O O . ILE A 1 113 ? -2.987 5.938 -2.107 1.00 97.31 113 ILE A O 1
ATOM 902 N N . LEU A 1 114 ? -4.070 7.309 -0.700 1.00 96.44 114 LEU A N 1
ATOM 903 C CA . LEU A 1 114 ? -5.226 6.475 -0.445 1.00 96.44 114 LEU A CA 1
ATOM 904 C C . LEU A 1 114 ? -6.493 7.237 -0.818 1.00 96.44 114 LEU A C 1
ATOM 906 O O . LEU A 1 114 ? -6.663 8.393 -0.428 1.00 96.44 114 LEU A O 1
ATOM 910 N N . LEU A 1 115 ? -7.396 6.561 -1.517 1.00 96.94 115 LEU A N 1
ATOM 911 C CA . LEU A 1 115 ? -8.759 7.006 -1.758 1.00 96.94 115 LEU A CA 1
ATOM 912 C C . LEU A 1 115 ? -9.717 5.869 -1.416 1.00 96.94 115 LEU A C 1
ATOM 914 O O . LEU A 1 115 ? -9.445 4.714 -1.739 1.00 96.94 115 LEU A O 1
ATOM 918 N N . ARG A 1 116 ? -10.856 6.185 -0.810 1.00 95.50 116 ARG A N 1
ATOM 919 C CA . ARG A 1 116 ? -11.935 5.222 -0.568 1.00 95.50 116 ARG A CA 1
ATOM 920 C C . ARG A 1 116 ? -13.292 5.906 -0.531 1.00 95.50 116 ARG A C 1
ATOM 922 O O . ARG A 1 116 ? -13.398 7.025 -0.045 1.00 95.50 116 ARG A O 1
ATOM 929 N N . ASP A 1 117 ? -14.338 5.244 -1.008 1.00 94.56 117 ASP A N 1
ATOM 930 C CA . ASP A 1 117 ? -15.700 5.808 -0.996 1.00 94.56 117 ASP A CA 1
ATOM 931 C C . ASP A 1 117 ? -16.441 5.577 0.341 1.00 94.56 117 ASP A C 1
ATOM 933 O O . ASP A 1 117 ? -17.404 6.284 0.653 1.00 94.56 117 ASP A O 1
ATOM 937 N N . GLY A 1 118 ? -15.932 4.667 1.175 1.00 92.38 118 GLY A N 1
ATOM 938 C CA . GLY A 1 118 ? -16.412 4.354 2.519 1.00 92.38 118 GLY A CA 1
ATOM 939 C C . GLY A 1 118 ? -15.492 3.365 3.239 1.00 92.38 118 GL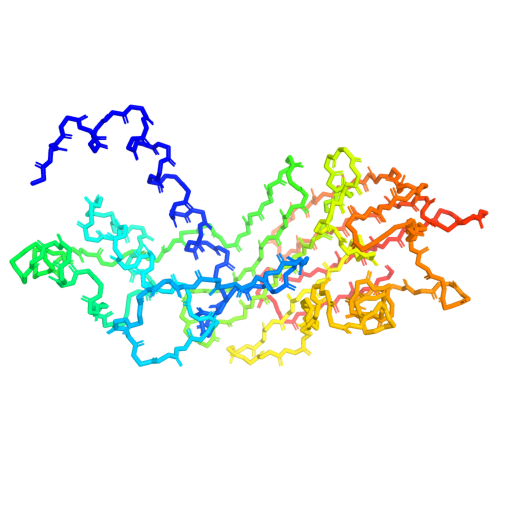Y A C 1
ATOM 940 O O . GLY A 1 118 ? -14.411 3.025 2.741 1.00 92.38 118 GLY A O 1
ATOM 941 N N . TRP A 1 119 ? -15.914 2.898 4.413 1.00 89.31 119 TRP A N 1
ATOM 942 C CA . TRP A 1 119 ? -15.085 2.049 5.279 1.00 89.31 119 TRP A CA 1
ATOM 943 C C . TRP A 1 119 ? -15.554 0.600 5.434 1.00 89.31 119 TRP A C 1
ATOM 945 O O . TRP A 1 119 ? -14.863 -0.194 6.067 1.00 89.31 119 TRP A O 1
ATOM 955 N N . GLY A 1 120 ? -16.680 0.240 4.819 1.00 88.12 120 GLY A N 1
ATOM 956 C CA . GLY A 1 120 ? -17.225 -1.114 4.866 1.00 88.12 120 GLY A CA 1
ATOM 957 C C . GLY A 1 120 ? -16.622 -2.072 3.834 1.00 88.12 120 GLY A C 1
ATOM 958 O O . GLY A 1 120 ? -15.865 -1.695 2.942 1.00 88.12 120 GLY A O 1
ATOM 959 N N . ASP A 1 121 ? -17.041 -3.333 3.910 1.00 87.31 121 ASP A N 1
ATOM 960 C CA . ASP A 1 121 ? -16.533 -4.432 3.070 1.00 87.31 121 ASP A CA 1
ATOM 961 C C . ASP A 1 121 ? -16.793 -4.261 1.581 1.00 87.31 121 ASP A C 1
ATOM 963 O O . ASP A 1 121 ? -16.079 -4.820 0.755 1.00 87.31 121 ASP A O 1
ATOM 967 N N . LYS A 1 122 ? -17.844 -3.514 1.248 1.00 92.38 122 LYS A N 1
ATOM 968 C CA . LYS A 1 122 ? -18.257 -3.227 -0.126 1.00 92.38 122 LYS A CA 1
ATOM 969 C C . LYS A 1 122 ? -17.752 -1.873 -0.609 1.00 92.38 122 LYS A C 1
ATOM 971 O O . LYS A 1 122 ? -18.207 -1.413 -1.645 1.00 92.38 122 LYS A O 1
ATOM 976 N N . SER A 1 123 ? -16.854 -1.222 0.122 1.00 93.56 123 SER A N 1
ATOM 977 C CA . SER A 1 123 ? -16.289 0.045 -0.324 1.00 93.56 123 SER A CA 1
ATOM 978 C C . SER A 1 123 ? -15.327 -0.152 -1.491 1.00 93.56 123 SER A C 1
ATOM 980 O O . SER A 1 123 ? -14.688 -1.198 -1.643 1.00 93.56 123 SER A O 1
ATOM 982 N N . SER A 1 124 ? -15.231 0.867 -2.329 1.00 96.81 124 SER A N 1
ATOM 983 C CA . SER A 1 124 ? -14.171 1.003 -3.317 1.00 96.81 124 SER A CA 1
ATOM 984 C C . SER A 1 124 ? -12.949 1.634 -2.658 1.00 96.81 124 SER A C 1
ATOM 986 O O . SER A 1 124 ? -13.056 2.414 -1.709 1.00 96.81 124 SER A O 1
ATOM 988 N N . TYR A 1 125 ? -11.773 1.272 -3.152 1.00 97.25 125 TYR A N 1
ATOM 989 C CA . TYR A 1 125 ? -10.489 1.625 -2.564 1.00 97.25 125 TYR A CA 1
ATOM 990 C C . TYR A 1 125 ? -9.436 1.761 -3.662 1.00 97.25 125 TYR A C 1
ATOM 992 O O . TYR A 1 125 ? -9.315 0.874 -4.504 1.00 97.25 125 TYR A O 1
ATOM 1000 N N . LEU A 1 126 ? -8.637 2.821 -3.625 1.00 98.00 126 LEU A N 1
ATOM 1001 C CA . LEU A 1 126 ? -7.433 2.971 -4.432 1.00 98.00 126 LEU A CA 1
ATOM 1002 C C . LEU A 1 126 ? -6.249 3.276 -3.521 1.00 98.00 126 LEU A C 1
ATOM 1004 O O . LEU A 1 126 ? -6.303 4.207 -2.721 1.00 98.00 126 LEU A O 1
ATOM 1008 N N . PHE A 1 127 ? -5.165 2.533 -3.704 1.00 97.88 127 PHE A N 1
ATOM 1009 C CA . PHE A 1 127 ? -3.860 2.848 -3.138 1.00 97.88 127 PHE A CA 1
ATOM 1010 C C . PHE A 1 127 ? -2.879 3.122 -4.268 1.00 97.88 127 PHE A C 1
ATOM 1012 O O . PHE A 1 127 ? -2.760 2.307 -5.179 1.00 97.88 127 PHE A O 1
ATOM 1019 N N . GLY A 1 128 ? -2.185 4.251 -4.212 1.00 97.62 128 GLY A N 1
ATOM 1020 C CA . GLY A 1 128 ? -1.103 4.588 -5.126 1.00 97.62 128 GLY A CA 1
ATOM 1021 C C . GLY A 1 128 ? 0.231 4.642 -4.394 1.00 97.62 128 GLY A C 1
ATOM 1022 O O . GLY A 1 128 ? 0.355 5.355 -3.398 1.00 97.62 128 GLY A O 1
ATOM 1023 N N . ASP A 1 129 ? 1.224 3.931 -4.921 1.00 96.88 129 ASP A N 1
ATOM 1024 C CA . ASP A 1 129 ? 2.624 4.066 -4.527 1.00 96.88 129 ASP A CA 1
ATOM 1025 C C . ASP A 1 129 ? 3.351 4.992 -5.510 1.00 96.88 129 ASP A C 1
ATOM 1027 O O . ASP A 1 129 ? 3.724 4.612 -6.623 1.00 96.88 129 ASP A O 1
ATOM 1031 N N . LEU A 1 130 ? 3.526 6.248 -5.100 1.00 96.31 130 LEU A N 1
ATOM 1032 C CA . LEU A 1 130 ? 4.287 7.273 -5.824 1.00 96.31 130 LEU A CA 1
ATOM 1033 C C . LEU A 1 130 ? 5.644 7.524 -5.150 1.00 96.31 130 LEU A C 1
ATOM 1035 O O . LEU A 1 130 ? 6.274 8.567 -5.371 1.00 96.31 130 LEU A O 1
ATOM 1039 N N . GLY A 1 131 ? 6.046 6.615 -4.261 1.00 94.62 131 GLY A N 1
ATOM 1040 C CA . GLY A 1 131 ? 7.243 6.725 -3.457 1.00 94.62 131 GLY A CA 1
ATOM 1041 C C . GLY A 1 131 ? 8.515 6.688 -4.290 1.00 94.62 131 GLY A C 1
ATOM 1042 O O . GLY A 1 131 ? 8.568 6.216 -5.428 1.00 94.62 131 GLY A O 1
ATOM 1043 N N . ASN A 1 132 ? 9.581 7.211 -3.695 1.00 94.94 132 ASN A N 1
ATOM 1044 C CA . ASN A 1 132 ? 10.921 6.948 -4.195 1.00 94.94 132 ASN A CA 1
ATOM 1045 C C . ASN A 1 132 ? 11.298 5.497 -3.879 1.00 94.94 132 ASN A C 1
ATOM 1047 O O . ASN A 1 132 ? 10.792 4.906 -2.923 1.00 94.94 132 ASN A O 1
ATOM 1051 N N . PHE A 1 133 ? 12.281 4.958 -4.600 1.00 95.38 133 PHE A N 1
ATOM 1052 C CA . PHE A 1 133 ? 12.985 3.786 -4.088 1.00 95.38 133 PHE A CA 1
ATOM 1053 C C . PHE A 1 133 ? 13.515 4.069 -2.678 1.00 95.38 133 PHE A C 1
ATOM 1055 O O . PHE A 1 133 ? 13.962 5.180 -2.377 1.00 95.38 133 PHE A O 1
ATOM 1062 N N . GLY A 1 134 ? 13.500 3.036 -1.841 1.00 92.69 134 GLY A N 1
ATOM 1063 C CA . GLY A 1 134 ? 13.883 3.116 -0.442 1.00 92.69 134 GLY A CA 1
ATOM 1064 C C . GLY A 1 134 ? 15.322 3.606 -0.217 1.00 92.69 134 GLY A C 1
ATOM 1065 O O . GLY A 1 134 ? 16.144 3.691 -1.148 1.00 92.69 134 GLY A O 1
ATOM 1066 N N . PRO A 1 135 ? 15.654 3.925 1.045 1.00 91.44 135 PRO A N 1
ATOM 1067 C CA . PRO A 1 135 ? 16.980 4.403 1.416 1.00 91.44 135 PRO A CA 1
ATOM 1068 C C . PRO A 1 135 ? 18.066 3.353 1.132 1.00 91.44 135 PRO A C 1
ATOM 1070 O O . PRO A 1 135 ? 17.785 2.176 0.897 1.00 91.44 135 PRO A O 1
ATOM 1073 N N . GLN A 1 136 ? 19.331 3.786 1.165 1.00 93.69 136 GLN A N 1
ATOM 1074 C CA . GLN A 1 136 ? 20.503 2.917 0.982 1.00 93.69 136 GLN A CA 1
ATOM 1075 C C . GLN A 1 136 ? 20.416 2.097 -0.321 1.00 93.69 136 GLN A C 1
ATOM 1077 O O . GLN A 1 136 ? 20.280 2.675 -1.399 1.00 93.69 136 GLN A O 1
ATOM 1082 N N . ASN A 1 137 ? 20.442 0.766 -0.242 1.00 95.06 137 ASN A N 1
ATOM 1083 C CA . ASN A 1 137 ? 20.362 -0.132 -1.396 1.00 95.06 137 ASN A CA 1
ATOM 1084 C C . ASN A 1 137 ? 18.920 -0.461 -1.830 1.00 95.06 137 ASN A C 1
ATOM 1086 O O . ASN A 1 137 ? 18.738 -1.183 -2.808 1.00 95.06 137 ASN A O 1
ATOM 1090 N N . ALA A 1 138 ? 17.907 0.092 -1.152 1.00 96.00 138 ALA A N 1
ATOM 1091 C CA . ALA A 1 138 ? 16.485 -0.136 -1.419 1.00 96.00 138 ALA A CA 1
ATOM 1092 C C . ALA A 1 138 ? 16.075 -1.631 -1.389 1.00 96.00 138 ALA A C 1
ATOM 1094 O O . ALA A 1 138 ? 15.462 -2.121 -2.337 1.00 96.00 138 ALA A O 1
ATOM 1095 N N . PRO A 1 139 ? 16.403 -2.380 -0.317 1.00 94.69 139 PRO A N 1
ATOM 1096 C CA . PRO A 1 139 ? 16.351 -3.848 -0.302 1.00 94.69 139 PRO A CA 1
ATOM 1097 C C . PRO A 1 139 ? 14.971 -4.455 -0.568 1.00 94.69 139 PRO A C 1
ATOM 1099 O O . PRO A 1 139 ? 14.886 -5.550 -1.125 1.00 94.69 139 PRO A O 1
ATOM 1102 N N . HIS A 1 140 ? 13.921 -3.720 -0.207 1.00 94.75 140 HIS A N 1
ATOM 1103 C CA . HIS A 1 140 ? 12.518 -4.123 -0.301 1.00 94.75 140 HIS A CA 1
ATOM 1104 C C . HIS A 1 140 ? 11.727 -3.334 -1.344 1.00 94.75 140 HIS A C 1
ATOM 1106 O O . HIS A 1 140 ? 10.522 -3.529 -1.485 1.00 94.75 140 HIS A O 1
ATOM 1112 N N . SER A 1 141 ? 12.388 -2.429 -2.068 1.00 95.62 141 SER A N 1
ATOM 1113 C CA . SER A 1 141 ? 11.734 -1.701 -3.145 1.00 95.62 141 SER A CA 1
ATOM 1114 C C . SER A 1 141 ? 11.541 -2.601 -4.345 1.00 95.62 141 SER A C 1
ATOM 1116 O O . SER A 1 141 ? 12.408 -3.406 -4.698 1.00 95.62 141 SER A O 1
ATOM 1118 N N . HIS A 1 142 ? 10.411 -2.404 -4.999 1.00 96.69 142 HIS A N 1
ATOM 1119 C CA . HIS A 1 142 ? 10.142 -2.965 -6.304 1.00 96.69 142 HIS A CA 1
ATOM 1120 C C . HIS A 1 142 ? 10.223 -1.873 -7.365 1.00 96.69 142 HIS A C 1
ATOM 1122 O O . HIS A 1 142 ? 10.164 -0.679 -7.072 1.00 96.69 142 HIS A O 1
ATOM 1128 N N . SER A 1 143 ? 10.370 -2.284 -8.617 1.00 97.31 143 SER A N 1
ATOM 1129 C CA . SER A 1 143 ? 10.430 -1.397 -9.772 1.00 97.31 143 SER A CA 1
ATOM 1130 C C . SER A 1 143 ? 9.034 -0.945 -10.211 1.00 97.31 143 SER A C 1
ATOM 1132 O O . SER A 1 143 ? 8.628 -1.163 -11.350 1.00 97.31 143 SER A O 1
ATOM 1134 N N . GLY A 1 144 ? 8.298 -0.324 -9.291 1.00 96.69 144 GLY A N 1
ATOM 1135 C CA . GLY A 1 144 ? 6.876 -0.010 -9.422 1.00 96.69 144 GLY A CA 1
ATOM 1136 C C . GLY A 1 144 ? 6.515 1.433 -9.074 1.00 96.69 144 GLY A C 1
ATOM 1137 O O . GLY A 1 144 ? 5.420 1.668 -8.581 1.00 96.69 144 GLY A O 1
ATOM 1138 N N . ILE A 1 145 ? 7.389 2.417 -9.314 1.00 96.94 145 ILE A N 1
ATOM 1139 C CA . ILE A 1 145 ? 7.041 3.835 -9.116 1.00 96.94 145 ILE A CA 1
ATOM 1140 C C . ILE A 1 145 ? 5.774 4.143 -9.911 1.00 96.94 145 ILE A C 1
ATOM 1142 O O . ILE A 1 145 ? 5.688 3.812 -11.099 1.00 96.94 145 ILE A O 1
ATOM 1146 N N . SER A 1 146 ? 4.828 4.822 -9.261 1.00 96.81 146 SER A N 1
ATOM 1147 C CA . SER A 1 146 ? 3.487 5.156 -9.752 1.00 96.81 146 SER A CA 1
ATOM 1148 C C . SER A 1 146 ? 2.500 3.987 -9.825 1.00 96.81 146 SER A C 1
ATOM 1150 O O . SER A 1 146 ? 1.453 4.131 -10.454 1.00 96.81 146 SER A O 1
ATOM 1152 N N . ASN A 1 147 ? 2.807 2.839 -9.216 1.00 97.69 147 ASN A N 1
ATOM 1153 C CA . ASN A 1 147 ? 1.900 1.695 -9.160 1.00 97.69 147 ASN A CA 1
ATOM 1154 C C . ASN A 1 147 ? 0.599 2.049 -8.433 1.00 97.69 147 ASN A C 1
ATOM 1156 O O . ASN A 1 147 ? 0.585 2.850 -7.497 1.00 97.69 147 ASN A O 1
ATOM 1160 N N . ILE A 1 148 ? -0.493 1.418 -8.858 1.00 97.81 148 ILE A N 1
ATOM 1161 C CA . ILE A 1 148 ? -1.795 1.543 -8.212 1.00 97.81 148 ILE A CA 1
ATOM 1162 C C . ILE A 1 148 ? -2.396 0.169 -7.944 1.00 97.81 148 ILE A C 1
ATOM 1164 O O . ILE A 1 148 ? -2.241 -0.762 -8.730 1.00 97.81 148 ILE A O 1
ATOM 1168 N N . ILE A 1 149 ? -3.127 0.075 -6.843 1.00 97.56 149 ILE A N 1
ATOM 1169 C CA . ILE A 1 149 ? -3.954 -1.064 -6.459 1.00 97.56 149 ILE A CA 1
ATOM 1170 C C . ILE A 1 149 ? -5.379 -0.536 -6.340 1.00 97.56 149 ILE A C 1
ATOM 1172 O O . ILE A 1 149 ? -5.614 0.461 -5.659 1.00 97.56 149 ILE A O 1
ATOM 1176 N N . LEU A 1 150 ? -6.326 -1.198 -6.998 1.00 97.44 150 LEU A N 1
ATOM 1177 C CA . LEU A 1 150 ? -7.723 -0.779 -7.071 1.00 97.44 150 LEU A CA 1
ATOM 1178 C C . LEU A 1 150 ? -8.628 -1.921 -6.628 1.00 97.44 150 LEU A C 1
ATOM 1180 O O . LEU A 1 150 ? -8.516 -3.051 -7.104 1.00 97.44 150 LEU A O 1
ATOM 1184 N N . SER A 1 151 ? -9.560 -1.609 -5.742 1.00 96.94 151 SER A N 1
ATOM 1185 C CA . SER A 1 151 ? -10.706 -2.446 -5.415 1.00 96.94 151 SER A CA 1
ATOM 1186 C C . SER A 1 151 ? -11.982 -1.663 -5.698 1.00 96.94 151 SER A C 1
ATOM 1188 O O . SER A 1 151 ? -12.069 -0.482 -5.368 1.00 96.94 151 SER A O 1
ATOM 1190 N N . TYR A 1 152 ? -12.972 -2.312 -6.296 1.00 96.62 152 TYR A N 1
ATOM 1191 C CA . TYR A 1 152 ? -14.269 -1.719 -6.597 1.00 96.62 152 TYR A CA 1
ATOM 1192 C C . TYR A 1 152 ? -15.369 -2.583 -5.992 1.00 96.62 152 TYR A C 1
ATOM 1194 O O . TYR A 1 152 ? -15.384 -3.802 -6.189 1.00 96.62 152 TYR A O 1
ATOM 1202 N N . ASN A 1 153 ? -16.272 -1.969 -5.227 1.00 94.81 153 ASN A N 1
ATOM 1203 C CA . ASN A 1 153 ? -17.326 -2.670 -4.492 1.00 94.81 153 ASN A CA 1
ATOM 1204 C C . ASN A 1 153 ? -16.817 -3.875 -3.666 1.00 94.81 153 ASN A C 1
ATOM 1206 O O . ASN A 1 153 ? -17.393 -4.966 -3.708 1.00 94.81 153 ASN A O 1
ATOM 1210 N N . GLY A 1 154 ? -15.696 -3.707 -2.955 1.00 91.81 154 GLY A N 1
ATOM 1211 C CA . GLY A 1 154 ? -15.084 -4.764 -2.139 1.00 91.81 154 GLY A CA 1
ATOM 1212 C C . GLY A 1 154 ? -14.313 -5.847 -2.902 1.00 91.81 154 GLY A C 1
ATOM 1213 O O . GLY A 1 154 ? -13.767 -6.759 -2.278 1.00 91.81 154 GLY A O 1
ATOM 1214 N N . LYS A 1 155 ? -14.249 -5.775 -4.237 1.00 94.12 155 LYS A N 1
ATOM 1215 C CA . LYS A 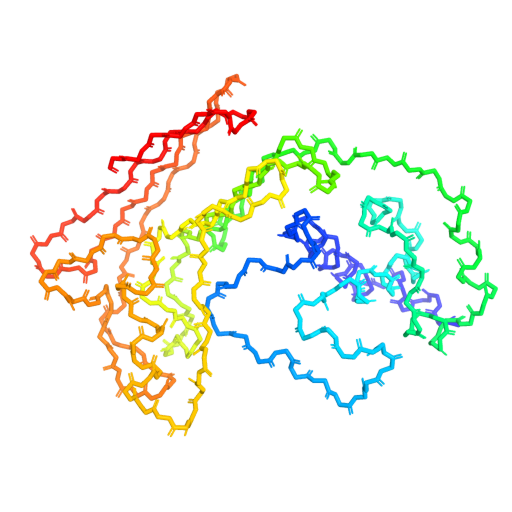1 155 ? -13.542 -6.749 -5.082 1.00 94.12 155 LYS A CA 1
ATOM 1216 C C . LYS A 1 155 ? -12.261 -6.158 -5.645 1.00 94.12 155 LYS A C 1
ATOM 1218 O O . LYS A 1 155 ? -12.255 -5.030 -6.122 1.00 94.12 155 LYS A O 1
ATOM 1223 N N . ASP A 1 156 ? -11.195 -6.943 -5.626 1.00 94.56 156 ASP A N 1
ATOM 1224 C CA . ASP A 1 156 ? -9.905 -6.561 -6.193 1.00 94.56 156 ASP A CA 1
ATOM 1225 C C . ASP A 1 156 ? -9.988 -6.509 -7.729 1.00 94.56 156 ASP A C 1
ATOM 1227 O O . ASP A 1 156 ? -10.409 -7.483 -8.349 1.00 94.56 156 ASP A O 1
ATOM 1231 N N . ILE A 1 157 ? -9.595 -5.380 -8.331 1.00 95.69 157 ILE A N 1
ATOM 1232 C CA . ILE A 1 157 ? -9.591 -5.156 -9.789 1.00 95.69 157 ILE A CA 1
ATOM 1233 C C . ILE A 1 157 ? -8.157 -5.059 -10.311 1.00 95.69 157 ILE A C 1
ATOM 1235 O O . ILE A 1 157 ? -7.774 -5.802 -11.208 1.00 95.69 157 ILE A O 1
ATOM 1239 N N . LEU A 1 158 ? -7.355 -4.168 -9.719 1.00 96.31 158 LEU A N 1
ATOM 1240 C CA . LEU A 1 158 ? -5.917 -4.069 -9.969 1.00 96.31 158 LEU A CA 1
ATOM 1241 C C . LEU A 1 158 ? -5.198 -4.481 -8.692 1.00 96.31 158 LEU A C 1
ATOM 1243 O O . LEU A 1 158 ? -5.396 -3.866 -7.642 1.00 96.31 158 LEU A O 1
ATOM 1247 N N . ILE A 1 159 ? -4.394 -5.534 -8.776 1.00 94.81 159 ILE A N 1
ATOM 1248 C CA . ILE A 1 159 ? -3.628 -6.067 -7.648 1.00 94.81 159 ILE A CA 1
ATOM 1249 C C . ILE A 1 159 ? -2.138 -5.893 -7.884 1.00 94.81 159 ILE A C 1
ATOM 1251 O O . ILE A 1 159 ? -1.699 -5.713 -9.016 1.00 94.81 159 ILE A O 1
ATOM 1255 N N . ASP A 1 160 ? -1.374 -5.992 -6.804 1.00 94.75 160 ASP A N 1
ATOM 1256 C CA . ASP A 1 160 ? 0.063 -6.208 -6.875 1.00 94.75 160 ASP A CA 1
ATOM 1257 C C . ASP A 1 160 ? 0.378 -7.687 -6.632 1.00 94.75 160 ASP A C 1
ATOM 1259 O O . ASP A 1 160 ? -0.327 -8.370 -5.877 1.00 94.75 160 ASP A O 1
ATOM 1263 N N . SER A 1 161 ? 1.421 -8.181 -7.291 1.00 91.19 161 SER A N 1
ATOM 1264 C CA . SER A 1 161 ? 1.870 -9.565 -7.180 1.00 91.19 161 SER A CA 1
ATOM 1265 C C . SER A 1 161 ? 2.645 -9.845 -5.881 1.00 91.19 161 SER A C 1
ATOM 1267 O O . SER A 1 161 ? 2.688 -10.998 -5.435 1.00 91.19 161 SER A O 1
ATOM 1269 N N . GLY A 1 162 ? 3.171 -8.803 -5.226 1.00 91.88 162 GLY A N 1
ATOM 1270 C CA . GLY A 1 162 ? 3.900 -8.888 -3.962 1.00 91.88 162 GLY A CA 1
ATOM 1271 C C . GLY A 1 162 ? 5.240 -9.625 -4.078 1.00 91.88 162 GLY A C 1
ATOM 1272 O O . GLY A 1 162 ? 5.803 -9.786 -5.154 1.00 91.88 162 GLY A O 1
ATOM 1273 N N . THR A 1 163 ? 5.777 -10.098 -2.951 1.00 90.81 163 THR A N 1
ATOM 1274 C CA . THR A 1 163 ? 7.166 -10.591 -2.856 1.00 90.81 163 THR A CA 1
ATOM 1275 C C . THR A 1 163 ? 7.457 -11.874 -3.639 1.00 90.81 163 THR A C 1
ATOM 1277 O O . THR A 1 163 ? 8.542 -12.024 -4.197 1.00 90.81 163 THR A O 1
ATOM 1280 N N . LYS A 1 164 ? 6.531 -12.845 -3.590 1.00 88.75 164 LYS A N 1
ATOM 1281 C CA . LYS A 1 164 ? 6.691 -14.283 -3.921 1.00 88.75 164 LYS A CA 1
ATOM 1282 C C . LYS A 1 164 ? 7.876 -15.017 -3.265 1.00 88.75 164 LYS A C 1
ATOM 1284 O O . LYS A 1 164 ? 7.665 -16.066 -2.665 1.00 88.75 164 LYS A O 1
ATOM 1289 N N . SER A 1 165 ? 9.110 -14.547 -3.440 1.00 86.19 165 SER A N 1
ATOM 1290 C CA . SER A 1 165 ? 10.343 -15.192 -2.986 1.00 86.19 165 SER A CA 1
ATOM 1291 C C . SER A 1 165 ? 11.404 -14.160 -2.590 1.00 86.19 165 SER A C 1
ATOM 1293 O O . SER A 1 165 ? 11.771 -13.278 -3.368 1.00 86.19 165 SER A O 1
ATOM 1295 N N . TYR A 1 166 ? 11.983 -14.352 -1.405 1.00 86.44 166 TYR A N 1
ATOM 1296 C CA . TYR A 1 166 ? 13.137 -13.585 -0.933 1.00 86.44 166 TYR A CA 1
ATOM 1297 C C . TYR A 1 166 ? 14.478 -14.171 -1.355 1.00 86.44 166 TYR A C 1
ATOM 1299 O O . TYR A 1 166 ? 15.385 -13.422 -1.689 1.00 86.44 166 TYR A O 1
ATOM 1307 N N . ASN A 1 167 ? 14.617 -15.493 -1.309 1.00 87.62 167 ASN A N 1
ATOM 1308 C CA . ASN A 1 167 ? 15.916 -16.162 -1.407 1.00 87.62 167 ASN A CA 1
ATOM 1309 C C . ASN A 1 167 ? 15.850 -17.555 -2.059 1.00 87.62 167 ASN A C 1
ATOM 1311 O O . ASN A 1 167 ? 16.858 -18.252 -2.088 1.00 87.62 167 ASN A O 1
ATOM 1315 N N . ARG A 1 168 ? 14.690 -17.976 -2.588 1.00 90.25 168 ARG A N 1
ATOM 1316 C CA . ARG A 1 168 ? 14.537 -19.307 -3.207 1.00 90.25 168 ARG A CA 1
ATOM 1317 C C . ARG A 1 168 ? 14.962 -19.328 -4.670 1.00 90.25 168 ARG A C 1
ATOM 1319 O O . ARG A 1 168 ? 15.592 -20.274 -5.122 1.00 90.25 168 ARG A O 1
ATOM 1326 N N . SER A 1 169 ? 14.638 -18.269 -5.409 1.00 95.00 169 SER A N 1
ATOM 1327 C CA . SER A 1 169 ? 14.992 -18.129 -6.820 1.00 95.00 169 SER A CA 1
ATOM 1328 C C . SER A 1 169 ? 15.256 -16.672 -7.164 1.00 95.00 169 SER A C 1
ATOM 1330 O O . SER A 1 169 ? 14.390 -15.813 -6.984 1.00 95.00 169 SER A O 1
ATOM 1332 N N . MET A 1 170 ? 16.451 -16.392 -7.693 1.00 94.56 170 MET A N 1
ATOM 1333 C CA . MET A 1 170 ? 16.812 -15.048 -8.147 1.00 94.56 170 MET A CA 1
ATOM 1334 C C . MET A 1 170 ? 15.955 -14.647 -9.351 1.00 94.56 170 MET A C 1
ATOM 1336 O O . MET A 1 170 ? 15.577 -13.486 -9.479 1.00 94.56 170 MET A O 1
ATOM 1340 N N . LYS A 1 171 ? 15.607 -15.613 -10.214 1.00 95.44 171 LYS A N 1
ATOM 1341 C CA . LYS A 1 171 ? 14.721 -15.392 -11.362 1.00 95.44 171 LYS A CA 1
ATOM 1342 C C . LYS A 1 171 ? 13.329 -14.969 -10.901 1.00 95.44 171 LYS A C 1
ATOM 1344 O O . LYS A 1 171 ? 12.835 -13.949 -11.371 1.00 95.44 171 LYS A O 1
ATOM 1349 N N . GLU A 1 172 ? 12.724 -15.712 -9.972 1.00 95.50 172 GLU A N 1
ATOM 1350 C CA . GLU A 1 172 ? 11.406 -15.354 -9.432 1.00 95.50 172 GLU A CA 1
ATOM 1351 C C . GLU A 1 172 ? 11.474 -14.010 -8.719 1.00 95.50 172 GLU A C 1
ATOM 1353 O O . GLU A 1 172 ? 10.709 -13.112 -9.045 1.00 95.50 172 GLU A O 1
ATOM 1358 N N . ARG A 1 173 ? 12.442 -13.815 -7.820 1.00 95.38 173 ARG A N 1
ATOM 1359 C CA . ARG A 1 173 ? 12.570 -12.543 -7.112 1.00 95.38 173 ARG A CA 1
ATOM 1360 C C . ARG A 1 173 ? 12.700 -11.365 -8.069 1.00 95.38 173 ARG A C 1
ATOM 1362 O O . ARG A 1 173 ? 12.007 -10.374 -7.891 1.00 95.38 173 ARG A O 1
ATOM 1369 N N . ASN A 1 174 ? 13.568 -11.469 -9.079 1.00 95.75 174 ASN A N 1
ATOM 1370 C CA . ASN A 1 174 ? 13.745 -10.416 -10.077 1.00 95.75 174 ASN A CA 1
ATOM 1371 C C . ASN A 1 174 ? 12.476 -10.153 -10.880 1.00 95.75 174 ASN A C 1
ATOM 1373 O O . ASN A 1 174 ? 12.230 -8.994 -11.191 1.00 95.75 174 ASN A O 1
ATOM 1377 N N . TYR A 1 175 ? 11.690 -11.185 -11.186 1.00 96.31 175 TYR A N 1
ATOM 1378 C CA . TYR A 1 175 ? 10.402 -11.033 -11.852 1.00 96.31 175 TYR A CA 1
ATOM 1379 C C . TYR A 1 175 ? 9.389 -10.307 -10.960 1.00 96.31 175 TYR A C 1
ATOM 1381 O O . TYR A 1 175 ? 8.857 -9.283 -11.366 1.00 96.31 175 TYR A O 1
ATOM 1389 N N . PHE A 1 176 ? 9.162 -10.767 -9.730 1.00 96.12 176 PHE A N 1
ATOM 1390 C CA . PHE A 1 176 ? 8.121 -10.203 -8.859 1.00 96.12 176 PHE A CA 1
ATOM 1391 C C . PHE A 1 176 ? 8.407 -8.767 -8.401 1.00 96.12 176 PHE A C 1
ATOM 1393 O O . PHE A 1 176 ? 7.476 -8.026 -8.131 1.00 96.12 176 PHE A O 1
ATOM 1400 N N . ARG A 1 177 ? 9.678 -8.342 -8.402 1.00 96.75 177 ARG A N 1
ATOM 1401 C CA . ARG A 1 177 ? 10.065 -6.941 -8.155 1.00 96.75 177 ARG A CA 1
ATOM 1402 C C . ARG A 1 177 ? 10.275 -6.105 -9.427 1.00 96.75 177 ARG A C 1
ATOM 1404 O O . ARG A 1 177 ? 10.817 -5.000 -9.338 1.00 96.75 177 ARG A O 1
ATOM 1411 N N . SER A 1 178 ? 9.976 -6.648 -10.609 1.00 97.06 178 SER A N 1
ATOM 1412 C CA . SER A 1 178 ? 10.163 -5.978 -11.907 1.00 97.06 178 SER A CA 1
ATOM 1413 C C . SER A 1 178 ? 8.962 -5.119 -12.291 1.00 97.06 178 SER A C 1
ATOM 1415 O O . SER A 1 178 ? 7.848 -5.378 -11.859 1.00 97.06 178 SER A O 1
ATOM 1417 N N . SER A 1 179 ? 9.151 -4.145 -13.183 1.00 97.62 179 SER A N 1
ATOM 1418 C CA . SER A 1 179 ? 8.057 -3.271 -13.635 1.00 97.62 179 SER A CA 1
ATOM 1419 C C . SER A 1 179 ? 6.900 -4.011 -14.296 1.00 97.62 179 SER A C 1
ATOM 1421 O O . SER A 1 179 ? 5.761 -3.592 -14.140 1.00 97.62 179 SER A O 1
ATOM 1423 N N . ILE A 1 180 ? 7.167 -5.127 -14.977 1.00 97.25 180 ILE A N 1
ATOM 1424 C CA . ILE A 1 180 ? 6.122 -5.935 -15.623 1.00 97.25 180 ILE A CA 1
ATOM 1425 C C . ILE A 1 180 ? 5.223 -6.68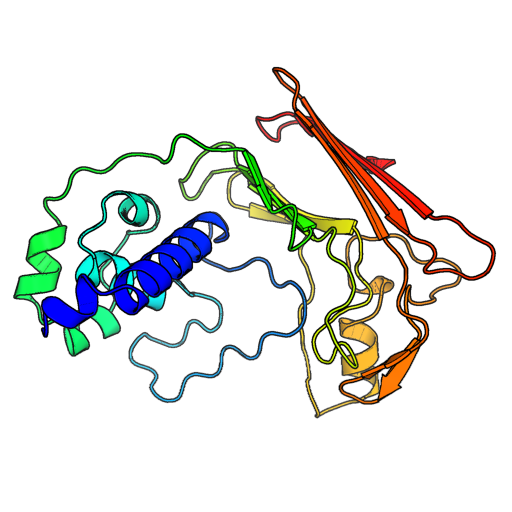0 -14.619 1.00 97.25 180 ILE A C 1
ATOM 1427 O O . ILE A 1 180 ? 4.169 -7.173 -15.006 1.00 97.25 180 ILE A O 1
ATOM 1431 N N . ALA A 1 181 ? 5.627 -6.775 -13.347 1.00 96.94 181 ALA A N 1
ATOM 1432 C CA . ALA A 1 181 ? 4.857 -7.421 -12.284 1.00 96.94 181 ALA A CA 1
ATOM 1433 C C . ALA A 1 181 ? 3.968 -6.442 -11.488 1.00 96.94 181 ALA A C 1
ATOM 1435 O O . ALA A 1 181 ? 3.297 -6.861 -10.539 1.00 96.94 181 ALA A O 1
ATOM 1436 N N . HIS A 1 182 ? 3.943 -5.163 -11.886 1.00 97.31 182 HIS A N 1
ATOM 1437 C CA . HIS A 1 182 ? 3.159 -4.092 -11.265 1.00 97.31 182 HIS A CA 1
ATOM 1438 C C . HIS A 1 182 ? 2.282 -3.380 -12.300 1.00 97.31 182 HIS A C 1
ATOM 1440 O O . HIS A 1 182 ? 2.516 -3.463 -13.505 1.00 97.31 182 HIS A O 1
ATOM 1446 N N . ASN A 1 183 ? 1.296 -2.608 -11.837 1.00 97.19 183 ASN A N 1
ATOM 1447 C CA . ASN A 1 183 ? 0.386 -1.848 -12.699 1.00 97.19 183 ASN A CA 1
ATOM 1448 C C . ASN A 1 183 ? 1.041 -0.545 -13.174 1.00 97.19 183 ASN A C 1
ATOM 1450 O O . ASN A 1 183 ? 0.507 0.536 -12.922 1.00 97.19 183 ASN A O 1
ATOM 1454 N N . VAL A 1 184 ? 2.206 -0.624 -13.819 1.00 96.94 184 VAL A N 1
ATOM 1455 C CA . VAL A 1 184 ? 3.002 0.497 -14.354 1.00 96.94 184 VAL A CA 1
ATOM 1456 C C . VAL A 1 184 ? 3.424 0.201 -15.792 1.00 96.94 184 VAL A C 1
ATOM 1458 O O . VAL A 1 184 ? 3.344 -0.936 -16.248 1.00 96.94 184 VAL A O 1
ATOM 1461 N N . ILE A 1 185 ? 3.890 1.214 -16.523 1.00 94.94 185 ILE A N 1
ATOM 1462 C CA . ILE A 1 185 ? 4.474 0.972 -17.845 1.00 94.94 185 ILE A CA 1
ATOM 1463 C C . ILE A 1 185 ? 5.849 0.305 -17.719 1.00 94.94 185 ILE A C 1
ATOM 1465 O O . ILE A 1 185 ? 6.590 0.553 -16.765 1.00 94.94 185 ILE A O 1
ATOM 1469 N N . SER A 1 186 ? 6.215 -0.487 -18.725 1.00 96.25 186 SER A N 1
ATOM 1470 C CA . SER A 1 186 ? 7.583 -0.953 -18.949 1.00 96.25 186 SER A CA 1
ATOM 1471 C C . SER A 1 186 ? 8.011 -0.592 -20.368 1.00 96.25 186 SER A C 1
ATOM 1473 O O . SER A 1 186 ? 7.242 -0.762 -21.310 1.00 96.25 186 SER A O 1
ATOM 1475 N N . ILE A 1 187 ? 9.234 -0.078 -20.515 1.00 95.94 187 ILE A N 1
ATOM 1476 C CA . ILE A 1 187 ? 9.842 0.250 -21.810 1.00 95.94 187 ILE A CA 1
ATOM 1477 C C . ILE A 1 187 ? 10.881 -0.830 -22.119 1.00 95.94 187 ILE A C 1
ATOM 1479 O O . ILE A 1 187 ? 11.763 -1.085 -21.297 1.00 95.94 187 ILE A O 1
ATOM 1483 N N . ASP A 1 188 ? 10.766 -1.486 -23.274 1.00 94.75 188 ASP A N 1
ATOM 1484 C CA . ASP A 1 188 ? 11.609 -2.615 -23.706 1.00 94.75 188 ASP A CA 1
ATOM 1485 C C . ASP A 1 188 ? 11.707 -3.771 -22.690 1.00 94.75 188 ASP A C 1
ATOM 1487 O O . ASP A 1 188 ? 12.769 -4.379 -22.539 1.00 94.75 188 ASP A O 1
ATOM 1491 N N . ASN A 1 189 ? 10.642 -4.052 -21.932 1.00 94.31 189 ASN A N 1
ATOM 1492 C CA . ASN A 1 189 ? 10.660 -5.022 -20.823 1.00 94.31 189 ASN A CA 1
ATOM 1493 C C . ASN A 1 189 ? 11.726 -4.722 -19.746 1.00 94.31 189 ASN A C 1
ATOM 1495 O O . ASN A 1 189 ? 12.166 -5.620 -19.022 1.00 94.31 189 ASN A O 1
ATOM 1499 N N . LYS A 1 190 ? 12.173 -3.464 -19.630 1.00 96.38 190 LYS A N 1
ATOM 1500 C CA . LYS A 1 190 ? 13.145 -3.036 -18.619 1.00 96.38 190 LYS A CA 1
ATOM 1501 C C . LYS A 1 190 ? 12.454 -2.581 -17.335 1.00 96.38 190 LYS A C 1
ATOM 1503 O O . LYS A 1 190 ? 11.282 -2.189 -17.302 1.00 96.38 190 LYS A O 1
ATOM 1508 N N . ASN A 1 191 ? 13.252 -2.584 -16.274 1.00 97.81 191 ASN A N 1
ATOM 1509 C CA . ASN A 1 191 ? 12.909 -2.035 -14.972 1.00 97.81 191 ASN A CA 1
ATOM 1510 C C . ASN A 1 191 ? 13.282 -0.552 -14.886 1.00 97.81 191 ASN A C 1
ATOM 1512 O O . ASN A 1 191 ? 14.265 -0.118 -15.484 1.00 97.81 191 ASN A O 1
ATOM 1516 N N . GLN A 1 192 ? 12.531 0.186 -14.076 1.00 97.50 192 GLN A N 1
ATOM 1517 C CA . GLN A 1 192 ? 12.793 1.570 -13.688 1.00 97.50 192 GLN A CA 1
ATOM 1518 C C . GLN A 1 192 ? 14.115 1.721 -12.913 1.00 97.50 192 GLN A C 1
ATOM 1520 O O . GLN A 1 192 ? 14.720 2.783 -12.937 1.00 97.50 192 GLN A O 1
ATOM 1525 N N . ALA A 1 193 ? 14.579 0.678 -12.218 1.00 97.56 193 ALA A N 1
ATOM 1526 C CA . ALA A 1 193 ? 15.911 0.621 -11.610 1.00 97.56 193 ALA A CA 1
ATOM 1527 C C . ALA A 1 193 ? 16.638 -0.661 -12.036 1.00 97.56 193 ALA A C 1
ATOM 1529 O O . ALA A 1 193 ? 16.014 -1.629 -12.469 1.00 97.56 193 ALA A O 1
ATOM 1530 N N . LYS A 1 194 ? 17.966 -0.713 -11.891 1.00 96.56 194 LYS A N 1
ATOM 1531 C CA . LYS A 1 194 ? 18.753 -1.905 -12.247 1.00 96.56 194 LYS A CA 1
ATOM 1532 C C . LYS A 1 194 ? 18.964 -2.802 -11.017 1.00 96.56 194 LYS A C 1
ATOM 1534 O O . LYS A 1 194 ? 19.597 -2.343 -10.062 1.00 96.56 194 LYS A O 1
ATOM 1539 N N . PRO A 1 195 ? 18.504 -4.068 -11.024 1.00 95.94 195 PRO A N 1
ATOM 1540 C CA . PRO A 1 195 ? 18.816 -5.015 -9.956 1.00 95.94 195 PRO A CA 1
ATOM 1541 C C . PRO A 1 195 ? 20.335 -5.189 -9.805 1.00 95.94 195 PRO A C 1
ATOM 1543 O O . PRO A 1 195 ? 21.029 -5.372 -10.806 1.00 95.94 195 PRO A O 1
ATOM 1546 N N . LEU A 1 196 ? 20.846 -5.128 -8.573 1.00 96.75 196 LEU A N 1
ATOM 1547 C CA . LEU A 1 196 ? 22.264 -5.358 -8.254 1.00 96.75 196 LEU A CA 1
ATOM 1548 C C . LEU A 1 196 ? 22.480 -6.694 -7.534 1.00 96.75 196 LEU A C 1
ATOM 1550 O O . LEU A 1 196 ? 23.390 -7.440 -7.874 1.00 96.75 196 LEU A O 1
ATOM 1554 N N . SER A 1 197 ? 21.641 -7.008 -6.547 1.00 95.81 197 SER A N 1
ATOM 1555 C CA . SER A 1 197 ? 21.670 -8.272 -5.800 1.00 95.81 197 SER A CA 1
ATOM 1556 C C . SER A 1 197 ? 20.263 -8.620 -5.315 1.00 95.81 197 SER A C 1
ATOM 1558 O O . SER A 1 197 ? 19.309 -7.895 -5.620 1.00 95.81 197 SER A O 1
ATOM 1560 N N . TRP A 1 198 ? 20.108 -9.698 -4.541 1.00 94.31 198 TRP A N 1
ATOM 1561 C CA . TRP A 1 198 ? 18.830 -10.059 -3.920 1.00 94.31 198 TRP A CA 1
ATOM 1562 C C . TRP A 1 198 ? 18.194 -8.850 -3.216 1.00 94.31 198 TRP A C 1
ATOM 1564 O O . TRP A 1 198 ? 17.027 -8.560 -3.424 1.00 94.31 198 TRP A O 1
ATOM 1574 N N . PHE A 1 199 ? 18.966 -8.039 -2.503 1.00 95.69 199 PHE A N 1
ATOM 1575 C CA . PHE A 1 199 ? 18.439 -6.929 -1.703 1.00 95.69 199 PHE A CA 1
ATOM 1576 C C . PHE A 1 199 ? 19.066 -5.589 -2.085 1.00 95.69 199 PHE A C 1
ATOM 1578 O O . PHE A 1 199 ? 19.313 -4.742 -1.230 1.00 95.69 199 PHE A O 1
ATOM 1585 N N . ALA A 1 200 ? 19.364 -5.393 -3.371 1.00 97.00 200 ALA A N 1
ATOM 1586 C CA . ALA A 1 200 ? 19.950 -4.142 -3.825 1.00 97.00 200 ALA A CA 1
ATOM 1587 C C . ALA A 1 200 ? 19.525 -3.733 -5.234 1.00 97.00 200 ALA A C 1
ATOM 1589 O O . ALA A 1 200 ? 19.438 -4.56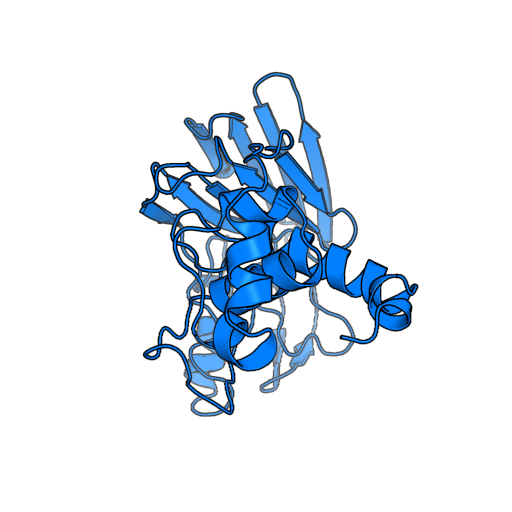5 -6.145 1.00 97.00 200 ALA A O 1
ATOM 1590 N N . TRP A 1 201 ? 19.375 -2.422 -5.405 1.00 97.62 201 TRP A N 1
ATOM 1591 C CA . TRP A 1 201 ? 19.170 -1.742 -6.678 1.00 97.62 201 TRP A CA 1
ATOM 1592 C C . TRP A 1 201 ? 20.251 -0.695 -6.931 1.00 97.62 201 TRP A C 1
ATOM 1594 O O . TRP A 1 201 ? 20.769 -0.060 -6.016 1.00 97.62 201 TRP A O 1
ATOM 1604 N N . THR A 1 202 ? 20.535 -0.465 -8.207 1.00 96.88 202 THR A N 1
ATOM 1605 C CA . THR A 1 202 ? 21.379 0.625 -8.708 1.00 96.88 202 THR A CA 1
ATOM 1606 C C . THR A 1 202 ? 20.594 1.465 -9.705 1.00 96.88 202 THR A C 1
ATOM 1608 O O . THR A 1 202 ? 19.541 1.043 -10.186 1.00 96.88 202 THR A O 1
ATOM 1611 N N . LYS A 1 203 ? 21.101 2.664 -10.023 1.00 95.62 203 LYS A N 1
ATOM 1612 C CA . LYS A 1 203 ? 20.429 3.616 -10.927 1.00 95.62 203 LYS A CA 1
ATOM 1613 C C . LYS A 1 203 ? 18.974 3.888 -10.506 1.00 95.62 203 LYS A C 1
ATOM 1615 O O . LYS A 1 203 ? 18.070 3.871 -11.332 1.00 95.62 203 LYS A O 1
ATOM 1620 N N . LYS A 1 204 ? 18.753 4.085 -9.202 1.00 97.12 204 LYS A N 1
ATOM 1621 C CA . LYS A 1 204 ? 17.428 4.379 -8.643 1.00 97.12 204 LYS A CA 1
ATOM 1622 C C . LYS A 1 204 ? 16.898 5.695 -9.241 1.00 97.12 204 LYS A C 1
ATOM 1624 O O . LYS A 1 204 ? 17.650 6.674 -9.233 1.00 97.12 204 LYS A O 1
ATOM 1629 N N . PRO A 1 205 ? 15.652 5.740 -9.740 1.00 96.62 205 PRO A N 1
ATOM 1630 C CA . PRO A 1 205 ? 15.089 6.943 -10.341 1.00 96.62 205 PRO A CA 1
ATOM 1631 C C . PRO A 1 205 ? 14.976 8.095 -9.351 1.00 96.62 205 PRO A C 1
ATOM 1633 O O . PRO A 1 205 ? 14.776 7.892 -8.152 1.00 96.62 205 PRO A O 1
ATOM 1636 N N . LYS A 1 206 ? 15.027 9.311 -9.885 1.00 95.75 206 LYS A N 1
ATOM 1637 C CA . LYS A 1 206 ? 14.472 10.491 -9.228 1.00 95.75 206 LYS A CA 1
ATOM 1638 C C . LYS A 1 206 ? 12.996 10.576 -9.596 1.00 95.75 206 LYS A C 1
ATOM 1640 O O . LYS A 1 206 ? 12.661 10.469 -10.777 1.00 95.75 206 LYS A O 1
ATOM 1645 N N . THR A 1 207 ? 12.152 10.811 -8.601 1.00 96.38 207 THR A N 1
ATOM 1646 C CA . THR A 1 207 ? 10.706 10.948 -8.783 1.00 96.38 207 THR A CA 1
ATOM 1647 C C . THR A 1 207 ? 10.260 12.345 -8.375 1.00 96.38 207 THR A C 1
ATOM 1649 O O . THR A 1 207 ? 10.724 12.882 -7.368 1.00 96.38 207 THR A O 1
ATOM 1652 N N . SER A 1 208 ? 9.332 12.929 -9.129 1.00 97.12 208 SER A N 1
ATOM 1653 C CA . SER A 1 208 ? 8.558 14.096 -8.703 1.00 97.12 208 SER A CA 1
ATOM 1654 C C . SER A 1 208 ? 7.074 13.761 -8.746 1.00 97.12 208 SER A C 1
ATOM 1656 O O . SER A 1 208 ? 6.609 13.038 -9.626 1.00 97.12 208 SER A O 1
ATOM 1658 N N . ARG A 1 209 ? 6.321 14.261 -7.771 1.00 97.12 209 ARG A N 1
ATOM 1659 C CA . ARG A 1 209 ? 4.909 13.921 -7.590 1.00 97.12 209 ARG A CA 1
ATOM 1660 C C . ARG A 1 209 ? 4.107 15.161 -7.244 1.00 97.12 209 ARG A C 1
ATOM 1662 O O . ARG A 1 209 ? 4.594 16.038 -6.535 1.00 97.12 209 ARG A O 1
ATOM 1669 N N . LYS A 1 210 ? 2.879 15.221 -7.745 1.00 97.56 210 LYS A N 1
ATOM 1670 C CA . LYS A 1 210 ? 1.912 16.268 -7.426 1.00 97.56 210 LYS A CA 1
ATOM 1671 C C . LYS A 1 210 ? 0.533 15.641 -7.311 1.00 97.56 210 LYS A C 1
ATOM 1673 O O . LYS A 1 210 ? 0.088 14.958 -8.229 1.00 97.56 210 LYS A O 1
ATOM 1678 N N . VAL A 1 211 ? -0.137 15.893 -6.194 1.00 97.75 211 VAL A N 1
ATOM 1679 C CA . VAL A 1 211 ? -1.528 15.497 -5.972 1.00 97.75 211 VAL A CA 1
ATOM 1680 C C . VAL A 1 211 ? -2.348 16.770 -5.854 1.00 97.75 211 VAL A C 1
ATOM 1682 O O . VAL A 1 211 ? -1.992 17.665 -5.092 1.00 97.75 211 VAL A O 1
ATOM 1685 N N . MET A 1 212 ? -3.411 16.870 -6.641 1.00 97.19 212 MET A N 1
ATOM 1686 C CA . MET A 1 212 ? -4.355 17.980 -6.599 1.00 97.19 212 MET A CA 1
ATOM 1687 C C . MET A 1 212 ? -5.746 17.416 -6.355 1.00 97.19 212 MET A C 1
ATOM 1689 O O . MET A 1 212 ? -6.168 16.468 -7.015 1.00 97.19 212 MET A O 1
ATOM 1693 N N . GLU A 1 213 ? -6.445 18.003 -5.396 1.00 95.38 213 GLU A N 1
ATOM 1694 C CA . GLU A 1 213 ? -7.809 17.645 -5.033 1.00 95.38 213 GLU A CA 1
ATOM 1695 C C . GLU A 1 213 ? -8.732 18.809 -5.406 1.00 95.38 213 GLU A C 1
ATOM 1697 O O . GLU A 1 213 ? -8.523 19.935 -4.958 1.00 95.38 213 GLU A O 1
ATOM 1702 N N . SER A 1 214 ? -9.733 18.543 -6.245 1.00 91.94 214 SER A N 1
ATOM 1703 C CA . SER A 1 214 ? -10.867 19.443 -6.495 1.00 91.94 214 SER A CA 1
ATOM 1704 C C . SER A 1 214 ? -12.139 18.850 -5.876 1.00 91.94 214 SER A C 1
ATOM 1706 O O . SER A 1 214 ? -12.053 17.880 -5.122 1.00 91.94 214 SER A O 1
ATOM 1708 N N . ASN A 1 215 ? -13.322 19.420 -6.131 1.00 87.75 215 ASN A N 1
ATOM 1709 C CA . ASN A 1 215 ? -14.560 18.970 -5.477 1.00 87.75 215 ASN A CA 1
ATOM 1710 C C . ASN A 1 215 ? -14.836 17.474 -5.703 1.00 87.75 215 ASN A C 1
ATOM 1712 O O . ASN A 1 215 ? -14.949 16.738 -4.725 1.00 87.75 215 ASN A O 1
ATOM 1716 N N . ASP A 1 216 ? -14.822 17.013 -6.957 1.00 93.44 216 ASP A N 1
ATOM 1717 C CA . ASP A 1 216 ? -15.198 15.635 -7.310 1.00 93.44 216 ASP A CA 1
ATOM 1718 C C . ASP A 1 216 ? -14.056 14.797 -7.899 1.00 93.44 216 ASP A C 1
ATOM 1720 O O . ASP A 1 216 ? -14.227 13.597 -8.133 1.00 93.44 216 ASP A O 1
ATOM 1724 N N . LEU A 1 217 ? -12.885 15.397 -8.122 1.00 96.56 217 LEU A N 1
ATOM 1725 C CA . LEU A 1 217 ? -11.768 14.776 -8.829 1.00 96.56 217 LEU A CA 1
ATOM 1726 C C . LEU A 1 217 ? -10.474 14.869 -8.019 1.00 96.56 217 LEU A C 1
ATOM 1728 O O . LEU A 1 217 ? -10.144 15.912 -7.455 1.00 96.56 217 LEU A O 1
ATOM 1732 N N . ILE A 1 218 ? -9.711 13.782 -8.024 1.00 97.94 218 ILE A N 1
ATOM 1733 C CA . ILE A 1 218 ? -8.319 13.746 -7.592 1.00 97.94 218 ILE A CA 1
ATOM 1734 C C . ILE A 1 218 ? -7.445 13.564 -8.828 1.00 97.94 218 ILE A C 1
ATOM 1736 O O . ILE A 1 218 ? -7.644 12.647 -9.628 1.00 97.94 218 ILE A O 1
ATOM 1740 N N . GLN A 1 219 ? -6.465 14.445 -8.972 1.00 98.19 219 GLN A N 1
ATOM 1741 C CA . GLN A 1 219 ? -5.444 14.379 -10.002 1.00 98.19 219 GLN A CA 1
ATOM 1742 C C . GLN A 1 219 ? -4.109 14.005 -9.366 1.00 98.19 219 GLN A C 1
ATOM 1744 O O . GLN A 1 219 ? -3.595 14.717 -8.505 1.00 98.19 219 GLN A O 1
ATOM 1749 N N . ILE A 1 220 ? -3.534 12.901 -9.825 1.00 98.44 220 ILE A N 1
ATOM 1750 C CA . ILE A 1 220 ? -2.253 12.375 -9.368 1.00 98.44 220 ILE A CA 1
ATOM 1751 C C . ILE A 1 220 ? -1.293 12.417 -10.550 1.00 98.44 220 ILE A C 1
ATOM 1753 O O . ILE A 1 220 ? -1.501 11.736 -11.551 1.00 98.44 220 ILE A O 1
ATOM 1757 N N . LEU A 1 221 ? -0.240 13.214 -10.432 1.00 98.25 221 LEU A N 1
ATOM 1758 C CA . LEU A 1 221 ? 0.833 13.302 -11.409 1.00 98.25 221 LEU A CA 1
ATOM 1759 C C . LEU A 1 221 ? 2.109 12.737 -10.792 1.00 98.25 221 LEU A C 1
ATOM 1761 O O . LEU A 1 221 ? 2.535 13.196 -9.732 1.00 98.25 221 LEU A O 1
ATOM 1765 N N . CYS A 1 222 ? 2.732 11.775 -11.462 1.00 98.31 222 CYS A N 1
ATOM 1766 C CA . CYS A 1 222 ? 4.013 11.207 -11.061 1.00 98.31 222 CYS A CA 1
ATOM 1767 C C . CYS A 1 222 ? 4.964 11.204 -12.257 1.00 98.31 222 CYS A C 1
ATOM 1769 O O . CYS A 1 222 ? 4.613 10.700 -13.321 1.00 98.31 222 CYS A O 1
ATOM 1771 N N . ASN A 1 223 ? 6.158 11.766 -12.089 1.00 98.06 223 ASN A N 1
ATOM 1772 C CA . ASN A 1 223 ? 7.214 11.746 -13.093 1.00 98.06 223 ASN A CA 1
ATOM 1773 C C . ASN A 1 223 ? 8.425 11.000 -12.551 1.00 98.06 223 ASN A C 1
ATOM 1775 O O . ASN A 1 223 ? 8.792 11.199 -11.392 1.00 98.06 223 ASN A O 1
ATOM 1779 N N . HIS A 1 224 ? 9.097 10.217 -13.389 1.00 97.81 224 HIS A N 1
ATOM 1780 C CA . HIS A 1 224 ? 10.376 9.612 -13.036 1.00 97.81 224 HIS A CA 1
ATOM 1781 C C . HIS A 1 224 ? 11.286 9.431 -14.256 1.00 97.81 224 HIS A C 1
ATOM 1783 O O . HIS A 1 224 ? 10.835 9.294 -15.392 1.00 97.81 224 HIS A O 1
ATOM 1789 N N . ASN A 1 225 ? 12.595 9.392 -14.014 1.00 97.19 225 ASN A N 1
ATOM 1790 C CA . ASN A 1 225 ? 13.629 9.209 -15.043 1.00 97.19 225 ASN A CA 1
ATOM 1791 C C . ASN A 1 225 ? 14.215 7.784 -15.046 1.00 97.19 225 ASN A C 1
ATOM 1793 O O . ASN A 1 225 ? 15.412 7.587 -15.243 1.00 97.19 225 ASN A O 1
ATOM 1797 N N . GLY A 1 226 ? 13.375 6.783 -14.767 1.00 97.12 226 GLY A N 1
ATOM 1798 C CA . GLY A 1 226 ? 13.829 5.398 -14.567 1.00 97.12 226 GLY A CA 1
ATOM 1799 C C . GLY A 1 226 ? 14.238 4.657 -15.838 1.00 97.12 226 GLY A C 1
ATOM 1800 O O . GLY A 1 226 ? 14.847 3.594 -15.768 1.00 97.12 226 GLY A O 1
ATOM 1801 N N . TYR A 1 227 ? 13.947 5.225 -17.004 1.00 96.94 227 TYR A N 1
ATOM 1802 C CA . TYR A 1 227 ? 14.310 4.657 -18.294 1.00 96.94 227 TYR A CA 1
ATOM 1803 C C . TYR A 1 227 ? 15.291 5.588 -18.998 1.00 96.94 227 TYR A C 1
ATOM 1805 O O . TYR A 1 227 ? 15.045 6.782 -19.141 1.00 96.94 227 TYR A O 1
ATOM 1813 N N . SER A 1 228 ? 16.425 5.041 -19.432 1.00 92.50 228 SER A N 1
ATOM 1814 C CA . SER A 1 228 ? 17.456 5.820 -20.121 1.00 92.50 228 SER A CA 1
ATOM 1815 C C . SER A 1 228 ? 16.883 6.474 -21.378 1.00 92.50 228 SER A C 1
ATOM 1817 O O . SER A 1 228 ? 16.350 5.771 -22.230 1.00 92.50 228 SER A O 1
ATOM 1819 N N . GLY A 1 229 ? 17.021 7.797 -21.497 1.00 93.88 229 GLY A N 1
ATOM 1820 C CA . GLY A 1 229 ? 16.508 8.565 -22.637 1.00 93.88 229 GLY A CA 1
ATOM 1821 C C . GLY A 1 229 ? 15.030 8.959 -22.549 1.00 93.88 229 GLY A C 1
ATOM 1822 O O . GLY A 1 229 ? 14.557 9.662 -23.435 1.00 93.88 229 GLY A O 1
ATOM 1823 N N . PHE A 1 230 ? 14.313 8.575 -21.487 1.00 95.19 230 PHE A N 1
ATOM 1824 C CA . PHE A 1 230 ? 12.898 8.902 -21.315 1.00 95.19 230 PHE A CA 1
ATOM 1825 C C . PHE A 1 230 ? 12.643 9.597 -19.977 1.00 95.19 230 PHE A C 1
ATOM 1827 O O . PHE A 1 230 ? 13.130 9.178 -18.924 1.00 95.19 230 PHE A O 1
ATOM 1834 N N . LEU A 1 231 ? 11.805 10.631 -20.012 1.00 97.00 231 LEU A N 1
ATOM 1835 C CA . LEU A 1 231 ? 11.089 11.102 -18.835 1.00 97.00 231 LEU A CA 1
ATOM 1836 C C . LEU A 1 231 ? 9.691 10.496 -18.891 1.00 97.00 231 LEU A C 1
ATOM 1838 O O . LEU A 1 231 ? 8.909 10.823 -19.780 1.00 97.00 231 LEU A O 1
ATOM 1842 N N . VAL A 1 232 ? 9.387 9.601 -17.957 1.00 97.75 232 VAL A N 1
ATOM 1843 C CA . VAL A 1 232 ? 8.051 9.018 -17.858 1.00 97.75 232 VAL A CA 1
ATOM 1844 C C . VAL A 1 232 ? 7.197 9.929 -17.003 1.00 97.75 232 VAL A C 1
ATOM 1846 O O . VAL A 1 232 ? 7.586 10.271 -15.887 1.00 97.75 232 VAL A O 1
ATOM 1849 N N . GLN A 1 233 ? 6.030 10.283 -17.524 1.00 98.00 233 GLN A N 1
ATOM 1850 C CA . GLN A 1 233 ? 4.975 10.971 -16.802 1.00 98.00 233 GLN A CA 1
ATOM 1851 C C . GLN A 1 233 ? 3.748 10.071 -16.785 1.00 98.00 233 GLN A C 1
ATOM 1853 O O . GLN A 1 233 ? 3.327 9.590 -17.831 1.00 98.00 233 GLN A O 1
ATOM 1858 N N . ARG A 1 234 ? 3.178 9.870 -15.600 1.00 98.06 234 ARG A N 1
ATOM 1859 C CA . ARG A 1 234 ? 1.899 9.197 -15.420 1.00 98.06 234 ARG A CA 1
ATOM 1860 C C . ARG A 1 234 ? 0.914 10.149 -14.768 1.00 98.06 234 ARG A C 1
ATOM 1862 O O . ARG A 1 234 ? 1.189 10.692 -13.693 1.00 98.06 234 ARG A O 1
ATOM 1869 N N . LEU A 1 235 ? -0.231 10.320 -15.409 1.00 98.25 235 LEU A N 1
ATOM 1870 C CA . LEU A 1 235 ? -1.348 11.114 -14.929 1.00 98.25 235 LEU A CA 1
ATOM 1871 C C . LEU A 1 235 ? -2.529 10.188 -14.638 1.00 98.25 235 LEU A C 1
ATOM 1873 O O . LEU A 1 235 ? -3.066 9.538 -15.530 1.00 98.25 235 LEU A O 1
ATOM 1877 N N . ILE A 1 236 ? -2.965 10.161 -13.384 1.00 98.31 236 ILE A N 1
ATOM 1878 C CA . ILE A 1 236 ? -4.159 9.436 -12.956 1.00 98.31 236 ILE A CA 1
ATOM 1879 C C . ILE A 1 236 ? -5.200 10.466 -12.531 1.00 98.31 236 ILE A C 1
ATOM 1881 O O . ILE A 1 236 ? -4.975 11.254 -11.612 1.00 98.31 236 ILE A O 1
ATOM 1885 N N . LEU A 1 237 ? -6.338 10.461 -13.215 1.00 98.19 237 LEU A N 1
ATOM 1886 C CA . LEU A 1 237 ? -7.518 11.244 -12.868 1.00 98.19 237 LEU A CA 1
ATOM 1887 C C . LEU A 1 237 ? -8.558 10.284 -12.311 1.00 98.19 237 LEU A C 1
ATOM 1889 O O . LEU A 1 237 ? -8.949 9.342 -12.997 1.00 98.19 237 LEU A O 1
ATOM 1893 N N . VAL A 1 238 ? -8.996 10.500 -11.078 1.00 97.94 238 VAL A N 1
ATOM 1894 C CA . VAL A 1 238 ? -9.924 9.594 -10.403 1.00 97.94 238 VAL A CA 1
ATOM 1895 C C . VAL A 1 238 ? -11.015 10.383 -9.695 1.00 97.94 238 VAL A C 1
ATOM 1897 O O . VAL A 1 238 ? -10.738 11.368 -9.012 1.00 97.94 238 VAL A O 1
ATOM 1900 N N . SER A 1 239 ? -12.271 9.979 -9.873 1.00 97.25 239 SER A N 1
ATOM 1901 C CA . SER A 1 239 ? -13.381 10.584 -9.131 1.00 97.25 239 SER A CA 1
ATOM 1902 C C . SER A 1 239 ? -13.323 10.191 -7.654 1.00 97.25 239 SER A C 1
ATOM 1904 O O . SER A 1 239 ? -12.960 9.063 -7.318 1.00 97.25 239 SER A O 1
ATOM 1906 N N . LYS A 1 240 ? -13.714 11.089 -6.739 1.00 94.38 240 LYS A N 1
ATOM 1907 C CA . LYS A 1 240 ? -13.676 10.809 -5.284 1.00 94.38 240 LYS A CA 1
ATOM 1908 C C . LYS A 1 240 ? -14.552 9.631 -4.856 1.00 94.38 240 LYS A C 1
ATOM 1910 O O . LYS A 1 240 ? -14.276 8.996 -3.845 1.00 94.38 240 LYS A O 1
ATOM 1915 N N . ASN A 1 241 ? -15.596 9.335 -5.627 1.00 93.44 241 ASN A N 1
ATOM 1916 C CA . ASN A 1 241 ? -16.464 8.175 -5.421 1.00 93.44 241 ASN A CA 1
ATOM 1917 C C . ASN A 1 241 ? -15.944 6.893 -6.100 1.00 93.44 241 ASN A C 1
ATOM 1919 O O . ASN A 1 241 ? -16.648 5.888 -6.091 1.00 93.44 241 ASN A O 1
ATOM 1923 N N . LEU A 1 242 ? -14.753 6.936 -6.713 1.00 96.38 242 LEU A N 1
ATOM 1924 C CA . LEU A 1 242 ? -14.087 5.819 -7.386 1.00 96.38 242 LEU A CA 1
ATOM 1925 C C . LEU A 1 242 ? -14.920 5.152 -8.498 1.00 96.38 242 LEU A C 1
ATOM 1927 O O . LEU A 1 242 ? -14.672 4.000 -8.852 1.00 96.38 242 LEU A O 1
ATOM 1931 N N . LYS A 1 243 ? -15.887 5.870 -9.090 1.00 95.25 243 LYS A N 1
ATOM 1932 C CA . LYS A 1 243 ? -16.698 5.367 -10.216 1.00 95.25 243 LYS A CA 1
ATOM 1933 C C . LYS A 1 243 ? -16.028 5.550 -11.575 1.00 95.25 243 LYS A C 1
ATOM 1935 O O . LYS A 1 243 ? -16.466 4.955 -12.554 1.00 95.25 243 LYS A O 1
ATOM 1940 N N . SER A 1 244 ? -14.991 6.376 -11.650 1.00 95.75 244 SER A N 1
ATOM 1941 C CA . SER A 1 244 ? -14.237 6.629 -12.874 1.00 95.75 244 SER A CA 1
ATOM 1942 C C . SER A 1 244 ? -12.757 6.825 -12.573 1.00 95.75 244 SER A C 1
ATOM 1944 O O . SER A 1 244 ? -12.384 7.509 -11.618 1.00 95.75 244 SER A O 1
ATOM 1946 N N . ILE A 1 245 ? -11.922 6.227 -13.419 1.00 97.31 245 ILE A N 1
ATOM 1947 C CA . ILE A 1 245 ? -10.474 6.395 -13.414 1.00 97.31 245 ILE A CA 1
ATOM 1948 C C . ILE A 1 245 ? -9.988 6.510 -14.857 1.00 97.31 245 ILE A C 1
ATOM 1950 O O . ILE A 1 245 ? -10.386 5.732 -15.722 1.00 97.31 245 ILE A O 1
ATOM 1954 N N . VAL A 1 246 ? -9.135 7.494 -15.117 1.00 97.56 246 VAL A N 1
ATOM 1955 C CA . VAL A 1 246 ? -8.439 7.676 -16.391 1.00 97.56 246 VAL A CA 1
ATOM 1956 C C . VAL A 1 246 ? -6.950 7.680 -16.097 1.00 97.56 246 VAL A C 1
ATOM 1958 O O . VAL A 1 246 ? -6.489 8.433 -15.241 1.00 97.56 246 VAL A O 1
ATOM 1961 N N . ILE A 1 247 ? -6.208 6.835 -16.805 1.00 97.00 247 ILE A N 1
ATOM 1962 C CA . ILE A 1 247 ? -4.757 6.712 -16.682 1.00 97.00 247 ILE A CA 1
ATOM 1963 C C . ILE A 1 247 ? -4.161 7.124 -18.024 1.00 97.00 247 ILE A C 1
ATOM 1965 O O . ILE A 1 247 ? -4.551 6.579 -19.056 1.00 97.00 247 ILE A O 1
ATOM 1969 N N . LYS A 1 248 ? -3.260 8.102 -17.993 1.00 93.38 248 LYS A N 1
ATOM 1970 C CA . LYS A 1 248 ? -2.501 8.597 -19.141 1.00 93.38 248 LYS A CA 1
ATOM 1971 C C . LYS A 1 248 ? -1.011 8.516 -18.850 1.00 93.38 248 LYS A C 1
ATOM 1973 O O . LYS A 1 248 ? -0.637 8.710 -17.667 1.00 93.38 248 LYS A O 1
#

InterPro domains:
  IPR012480 Heparinase II/III-like, C-terminal [PF07940] (101-247)

Radius of gyration: 19.49 Å; chains: 1; bounding box: 42×39×56 Å